Protein AF-0000000080535838 (afdb_homodimer)

pLDDT: mean 82.96, std 24.29, range [28.97, 98.94]

Secondary structure (DSSP, 8-state):
-----------------------------------S--HHHHHHHHH--SHHHHHHHHHHHHHHHHHHHHHHHHHHHHH--HHHHHHHHHHHHHHHHHHHHHHHHHHHHS-SSHHHHHHHHHHHHHHHHHHHHHHHHHHHHH-/-----------------------------------S--HHHHHHHHH--SHHHHHHHHHHHHHHHHHHHHHHHHHHHHH--HHHHHHHHHHHHHHHHHHHHHHHHHHHHS-SSHHHHHHHHHHHHHHHHHHHHHHHHHHHHH-

Sequence (286 aa):
MEQMMQHKRLSRTLATALAVAVLAIGTATAAPAATGLSPTFTTCRDKAQGAIEQAACLTSESARQDQRLNQAYRQLQAKLSGAKKTKLVNAQRAWLQSRSRDSELDTALYDDSQPGNLQGELNDVMRLSARADQLQKYLQLLDMEQMMQHKRLSRTLATALAVAVLAIGTATAAPAATGLSPTFTTCRDKAQGAIEQAACLTSESARQDQRLNQAYRQLQAKLSGAKKTKLVNAQRAWLQSRSRDSELDTALYDDSQPGNLQGELNDVMRLSARADQLQKYLQLLD

InterPro domains:
  IPR009739 Lysozyme inhibitor LprI-like, N-terminal [PF07007] (44-137)

Structure (mmCIF, N/CA/C/O backbone):
data_AF-0000000080535838-model_v1
#
loop_
_entity.id
_entity.type
_entity.pdbx_description
1 polymer 'Lysozyme inhibitor LprI-like N-terminal domain-containing protein'
#
loop_
_atom_site.group_PDB
_atom_site.id
_atom_site.type_symbol
_atom_site.label_atom_id
_atom_site.label_alt_id
_atom_site.label_comp_id
_atom_site.label_asym_id
_atom_site.label_entity_id
_atom_site.label_seq_id
_atom_site.pdbx_PDB_ins_code
_atom_site.Cartn_x
_atom_site.Cartn_y
_atom_site.Cartn_z
_atom_site.occupancy
_atom_site.B_iso_or_equiv
_atom_site.auth_seq_id
_atom_site.auth_comp_id
_atom_site.auth_asym_id
_atom_site.auth_atom_id
_atom_site.pdbx_PDB_model_num
ATOM 1 N N . MET A 1 1 ? -59.75 -2.041 -82.812 1 32.94 1 MET A N 1
ATOM 2 C CA . MET A 1 1 ? -59.875 -1.744 -81.375 1 32.94 1 MET A CA 1
ATOM 3 C C . MET A 1 1 ? -58.5 -1.703 -80.688 1 32.94 1 MET A C 1
ATOM 5 O O . MET A 1 1 ? -58.031 -2.717 -80.188 1 32.94 1 MET A O 1
ATOM 9 N N . GLU A 1 2 ? -57.438 -1.057 -81.438 1 37.91 2 GLU A N 1
ATOM 10 C CA . GLU A 1 2 ? -56 -0.779 -81.25 1 37.91 2 GLU A CA 1
ATOM 11 C C . GLU A 1 2 ? -55.781 0.075 -80 1 37.91 2 GLU A C 1
ATOM 13 O O . GLU A 1 2 ? -56.25 1.213 -79.938 1 37.91 2 GLU A O 1
ATOM 18 N N . GLN A 1 3 ? -55.875 -0.585 -78.75 1 38.53 3 GLN A N 1
ATOM 19 C CA . GLN A 1 3 ? -55.594 -0.261 -77.312 1 38.53 3 GLN A CA 1
ATOM 20 C C . GLN A 1 3 ? -54.25 0.418 -77.188 1 38.53 3 GLN A C 1
ATOM 22 O O . GLN A 1 3 ? -53.219 -0.118 -77.625 1 38.53 3 GLN A O 1
ATOM 27 N N . MET A 1 4 ? -54.156 1.799 -77.25 1 33.81 4 MET A N 1
ATOM 28 C CA . MET A 1 4 ? -53.125 2.816 -77.062 1 33.81 4 MET A CA 1
ATOM 29 C C . MET A 1 4 ? -52.438 2.631 -75.688 1 33.81 4 MET A C 1
ATOM 31 O O . MET A 1 4 ? -53.062 2.674 -74.625 1 33.81 4 MET A O 1
ATOM 35 N N . MET A 1 5 ? -51.25 2.018 -75.5 1 32.12 5 MET A N 1
ATOM 36 C CA . MET A 1 5 ? -50.25 1.608 -74.562 1 32.12 5 MET A CA 1
ATOM 37 C C . MET A 1 5 ? -49.625 2.822 -73.875 1 32.12 5 MET A C 1
ATOM 39 O O . MET A 1 5 ? -48.656 3.396 -74.375 1 32.12 5 MET A O 1
ATOM 43 N N . GLN A 1 6 ? -50.312 3.99 -73.562 1 36.03 6 GLN A N 1
ATOM 44 C CA . GLN A 1 6 ? -49.531 5.117 -73.062 1 36.03 6 GLN A CA 1
ATOM 45 C C . GLN A 1 6 ? -48.75 4.734 -71.812 1 36.03 6 GLN A C 1
ATOM 47 O O . GLN A 1 6 ? -49.312 4.102 -70.938 1 36.03 6 GLN A O 1
ATOM 52 N N . HIS A 1 7 ? -47.375 4.645 -71.875 1 38 7 HIS A N 1
ATOM 53 C CA . HIS A 1 7 ? -46.188 4.395 -71.062 1 38 7 HIS A CA 1
ATOM 54 C C . HIS A 1 7 ? -46.094 5.398 -69.938 1 38 7 HIS A C 1
ATOM 56 O O . HIS A 1 7 ? -45.875 6.59 -70.125 1 38 7 HIS A O 1
ATOM 62 N N . LYS A 1 8 ? -47.031 5.551 -68.938 1 33.19 8 LYS A N 1
ATOM 63 C CA . LYS A 1 8 ? -46.875 6.461 -67.812 1 33.19 8 LYS A CA 1
ATOM 64 C C . LYS A 1 8 ? -45.625 6.113 -67 1 33.19 8 LYS A C 1
ATOM 66 O O . LYS A 1 8 ? -45.562 5.051 -66.375 1 33.19 8 LYS A O 1
ATOM 71 N N . ARG A 1 9 ? -44.406 6.367 -67.5 1 34.94 9 ARG A N 1
ATOM 72 C CA . ARG A 1 9 ? -43.156 6.129 -66.812 1 34.94 9 ARG A CA 1
ATOM 73 C C . ARG A 1 9 ? -43.156 6.902 -65.5 1 34.94 9 ARG A C 1
ATOM 75 O O . ARG A 1 9 ? -43.281 8.125 -65.438 1 34.94 9 ARG A O 1
ATOM 82 N N . LEU A 1 10 ? -43.875 6.496 -64.375 1 36.56 10 LEU A N 1
ATOM 83 C CA . LEU A 1 10 ? -43.844 7.07 -63.031 1 36.56 10 LEU A CA 1
ATOM 84 C C . LEU A 1 10 ? -42.406 7.156 -62.531 1 36.56 10 LEU A C 1
ATOM 86 O O . LEU A 1 10 ? -41.688 6.168 -62.562 1 36.56 10 LEU A O 1
ATOM 90 N N . SER A 1 11 ? -41.656 8.352 -62.656 1 35.56 11 SER A N 1
ATOM 91 C CA . SER A 1 11 ? -40.344 8.742 -62.094 1 35.56 11 SER A CA 1
ATOM 92 C C . SER A 1 11 ? -40.281 8.453 -60.594 1 35.56 11 SER A C 1
ATOM 94 O O . SER A 1 11 ? -41.125 8.914 -59.844 1 35.56 11 SER A O 1
ATOM 96 N N . ARG A 1 12 ? -40.094 7.191 -60.125 1 40.28 12 ARG A N 1
ATOM 97 C CA . ARG A 1 12 ? -39.844 6.797 -58.75 1 40.28 12 ARG A CA 1
ATOM 98 C C . ARG A 1 12 ? -38.719 7.645 -58.156 1 40.28 12 ARG A C 1
ATOM 100 O O . ARG A 1 12 ? -37.594 7.691 -58.688 1 40.28 12 ARG A O 1
ATOM 107 N N . THR A 1 13 ? -39 8.969 -57.656 1 39.47 13 THR A N 1
ATOM 108 C CA . THR A 1 13 ? -38.062 9.773 -56.844 1 39.47 13 THR A CA 1
ATOM 109 C C . THR A 1 13 ? -37.531 8.961 -55.688 1 39.47 13 THR A C 1
ATOM 111 O O . THR A 1 13 ? -38.312 8.383 -54.906 1 39.47 13 THR A O 1
ATOM 114 N N . LEU A 1 14 ? -36.406 8.273 -55.844 1 36.22 14 LEU A N 1
ATOM 115 C CA . LEU A 1 14 ? -35.562 7.613 -54.812 1 36.22 14 LEU A CA 1
ATOM 116 C C . LEU A 1 14 ? -35.219 8.578 -53.688 1 36.22 14 LEU A C 1
ATOM 118 O O . LEU A 1 14 ? -34.594 9.625 -53.938 1 36.22 14 LEU A O 1
ATOM 122 N N . ALA A 1 15 ? -36.094 8.789 -52.656 1 40.16 15 ALA A N 1
ATOM 123 C CA . ALA A 1 15 ? -35.781 9.5 -51.438 1 40.16 15 ALA A CA 1
ATOM 124 C C . ALA A 1 15 ? -34.562 8.883 -50.719 1 40.16 15 ALA A C 1
ATOM 126 O O . ALA A 1 15 ? -34.531 7.684 -50.469 1 40.16 15 ALA A O 1
ATOM 127 N N . THR A 1 16 ? -33.344 9.289 -51.156 1 44.09 16 THR A N 1
ATOM 128 C CA . THR A 1 16 ? -32.125 8.922 -50.438 1 44.09 16 THR A CA 1
ATOM 129 C C . THR A 1 16 ? -32.219 9.344 -48.969 1 44.09 16 THR A C 1
ATOM 131 O O . THR A 1 16 ? -32.406 10.523 -48.688 1 44.09 16 THR A O 1
ATOM 134 N N . ALA A 1 17 ? -32.844 8.539 -48.125 1 40.91 17 ALA A N 1
ATOM 135 C CA . ALA A 1 17 ? -32.812 8.734 -46.656 1 40.91 17 ALA A CA 1
ATOM 136 C C . ALA A 1 17 ? -31.391 8.797 -46.156 1 40.91 17 ALA A C 1
ATOM 138 O O . ALA A 1 17 ? -30.609 7.859 -46.344 1 40.91 17 ALA A O 1
ATOM 139 N N . LEU A 1 18 ? -30.797 10.031 -46.188 1 44.5 18 LEU A N 1
ATOM 140 C CA . LEU A 1 18 ? -29.516 10.281 -45.531 1 44.5 18 LEU A CA 1
ATOM 141 C C . LEU A 1 18 ? -29.609 9.938 -44.031 1 44.5 18 LEU A C 1
ATOM 143 O O . LEU A 1 18 ? -30.344 10.578 -43.281 1 44.5 18 LEU A O 1
ATOM 147 N N . ALA A 1 19 ? -29.484 8.648 -43.688 1 46.34 19 ALA A N 1
ATOM 148 C CA . ALA A 1 19 ? -29.359 8.25 -42.281 1 46.34 19 ALA A CA 1
ATOM 149 C C . ALA A 1 19 ? -28.125 8.906 -41.656 1 46.34 19 ALA A C 1
ATOM 151 O O . ALA A 1 19 ? -27 8.727 -42.125 1 46.34 19 ALA A O 1
ATOM 152 N N . VAL A 1 20 ? -28.266 10.125 -41.031 1 48.44 20 VAL A N 1
ATOM 153 C CA . VAL A 1 20 ? -27.266 10.727 -40.188 1 48.44 20 VAL A CA 1
ATOM 154 C C . VAL A 1 20 ? -26.953 9.773 -39.031 1 48.44 20 VAL A C 1
ATOM 156 O O . VAL A 1 20 ? -27.797 9.531 -38.156 1 48.44 20 VAL A O 1
ATOM 159 N N . ALA A 1 21 ? -26.078 8.75 -39.25 1 47 21 ALA A N 1
ATOM 160 C CA . ALA A 1 21 ? -25.562 7.957 -38.156 1 47 21 ALA A CA 1
ATOM 161 C C . ALA A 1 21 ? -24.906 8.852 -37.094 1 47 21 ALA A C 1
ATOM 163 O O . ALA A 1 21 ? -23.906 9.508 -37.375 1 47 21 ALA A O 1
ATOM 164 N N . VAL A 1 22 ? -25.688 9.352 -36.094 1 48.38 22 VAL A N 1
ATOM 165 C CA . VAL A 1 22 ? -25.094 9.953 -34.938 1 48.38 22 VAL A CA 1
ATOM 166 C C . VAL A 1 22 ? -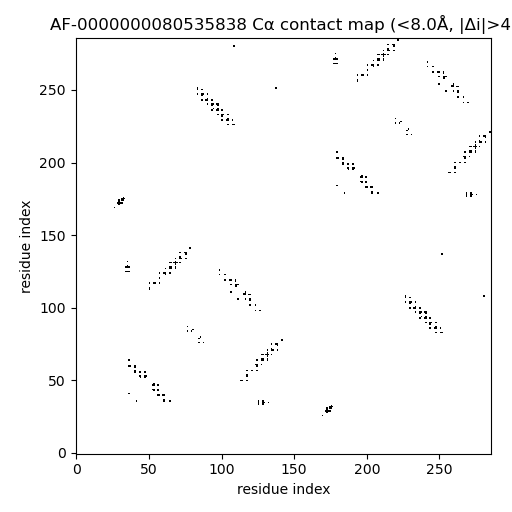24.156 8.945 -34.25 1 48.38 22 VAL A C 1
ATOM 168 O O . VAL A 1 22 ? -24.625 7.926 -33.719 1 48.38 22 VAL A O 1
ATOM 171 N N . LEU A 1 23 ? -22.875 8.844 -34.656 1 48.69 23 LEU A N 1
ATOM 172 C CA . LEU A 1 23 ? -21.844 8.125 -33.906 1 48.69 23 LEU A CA 1
ATOM 173 C C . LEU A 1 23 ? -21.828 8.57 -32.438 1 48.69 23 LEU A C 1
ATOM 175 O O . LEU A 1 23 ? -21.516 9.719 -32.156 1 48.69 23 LEU A O 1
ATOM 179 N N . ALA A 1 24 ? -22.578 7.879 -31.531 1 45.94 24 ALA A N 1
ATOM 180 C CA . ALA A 1 24 ? -22.453 8.031 -30.094 1 45.94 24 ALA A CA 1
ATOM 181 C C . ALA A 1 24 ? -21.016 7.816 -29.625 1 45.94 24 ALA A C 1
ATOM 183 O O . ALA A 1 24 ? -20.484 6.711 -29.734 1 45.94 24 ALA A O 1
ATOM 184 N N . ILE A 1 25 ? -20.188 8.852 -29.641 1 48.22 25 ILE A N 1
ATOM 185 C CA . ILE A 1 25 ? -18.938 8.828 -28.891 1 48.22 25 ILE A CA 1
ATOM 186 C C . ILE A 1 25 ? -19.234 8.508 -27.422 1 48.22 25 ILE A C 1
ATOM 188 O O . ILE A 1 25 ? -19.781 9.336 -26.703 1 48.22 25 ILE A O 1
ATOM 192 N N . GLY A 1 26 ? -19.469 7.281 -27.109 1 41.78 26 GLY A N 1
ATOM 193 C CA . GLY A 1 26 ? -19.5 6.914 -25.688 1 41.78 26 GLY A CA 1
ATOM 194 C C . GLY A 1 26 ? -18.266 7.363 -24.938 1 41.78 26 GLY A C 1
ATOM 195 O O . GLY A 1 26 ? -17.141 7.051 -25.328 1 41.78 26 GLY A O 1
ATOM 196 N N . THR A 1 27 ? -18.328 8.484 -24.234 1 42.12 27 THR A N 1
ATOM 197 C CA . THR A 1 27 ? -17.297 8.828 -23.25 1 42.12 27 THR A CA 1
ATOM 198 C C . THR A 1 27 ? -17.031 7.66 -22.312 1 42.12 27 THR A C 1
ATOM 200 O O . THR A 1 27 ? -17.953 7.176 -21.641 1 42.12 27 THR A O 1
ATOM 203 N N . ALA A 1 28 ? -16.125 6.805 -22.656 1 38.88 28 ALA A N 1
ATOM 204 C CA . ALA A 1 28 ? -15.648 5.891 -21.609 1 38.88 28 ALA A CA 1
ATOM 205 C C . ALA A 1 28 ? -15.312 6.652 -20.328 1 38.88 28 ALA A C 1
ATOM 207 O O . ALA A 1 28 ? -14.438 7.516 -20.328 1 38.88 28 ALA A O 1
ATOM 208 N N . THR A 1 29 ? -16.203 6.855 -19.375 1 37.56 29 THR A N 1
ATOM 209 C CA . THR A 1 29 ? -15.805 7.289 -18.047 1 37.56 29 THR A CA 1
ATOM 210 C C . THR A 1 29 ? -14.625 6.465 -17.531 1 37.56 29 THR A C 1
ATOM 212 O O . THR A 1 29 ? -14.664 5.23 -17.562 1 37.56 29 THR A O 1
ATOM 215 N N . ALA A 1 30 ? -13.492 6.941 -17.703 1 36.56 30 ALA A N 1
ATOM 216 C CA . ALA A 1 30 ? -12.344 6.312 -17.062 1 36.56 30 ALA A CA 1
ATOM 217 C C . ALA A 1 30 ? -12.695 5.863 -15.641 1 36.56 30 ALA A C 1
ATOM 219 O O . ALA A 1 30 ? -13.344 6.598 -14.891 1 36.56 30 ALA A O 1
ATOM 220 N N . ALA A 1 31 ? -12.883 4.582 -15.398 1 39.72 31 ALA A N 1
ATOM 221 C CA . ALA A 1 31 ? -13.109 4.098 -14.039 1 39.72 31 ALA A CA 1
ATOM 222 C C . ALA A 1 31 ? -12.188 4.789 -13.039 1 39.72 31 ALA A C 1
ATOM 224 O O . ALA A 1 31 ? -10.992 4.934 -13.297 1 39.72 31 ALA A O 1
ATOM 225 N N . PRO A 1 32 ? -12.625 5.641 -12.141 1 39.75 32 PRO A N 1
ATOM 226 C CA . PRO A 1 32 ? -11.75 6.273 -11.148 1 39.75 32 PRO A CA 1
ATOM 227 C C . PRO A 1 32 ? -10.641 5.344 -10.672 1 39.75 32 PRO A C 1
ATOM 229 O O . PRO A 1 32 ? -10.797 4.121 -10.703 1 39.75 32 PRO A O 1
ATOM 232 N N . ALA A 1 33 ? -9.453 5.723 -10.664 1 45.22 33 ALA A N 1
ATOM 233 C CA . ALA A 1 33 ? -8.312 4.996 -10.117 1 45.22 33 ALA A CA 1
ATOM 234 C C . ALA A 1 33 ? -8.734 4.125 -8.938 1 45.22 33 ALA A C 1
ATOM 236 O O . ALA A 1 33 ? -9.328 4.613 -7.973 1 45.22 33 ALA A O 1
ATOM 237 N N . ALA A 1 34 ? -9.172 2.904 -9.109 1 52.84 34 ALA A N 1
ATOM 238 C CA . ALA A 1 34 ? -9.836 2.037 -8.141 1 52.84 34 ALA A CA 1
ATOM 239 C C . ALA A 1 34 ? -9.062 1.982 -6.828 1 52.84 34 ALA A C 1
ATOM 241 O O . ALA A 1 34 ? -7.961 1.424 -6.77 1 52.84 34 ALA A O 1
ATOM 242 N N . THR A 1 35 ? -9.031 3.08 -5.957 1 66 35 THR A N 1
ATOM 243 C CA . THR A 1 35 ? -8.492 3.16 -4.605 1 66 35 THR A CA 1
ATOM 244 C C . THR A 1 35 ? -8.82 1.895 -3.816 1 66 35 THR A C 1
ATOM 246 O O . THR A 1 35 ? -8.25 1.657 -2.75 1 66 35 THR A O 1
ATOM 249 N N . GLY A 1 36 ? -9.477 1.038 -4.328 1 85.69 36 GLY A N 1
ATOM 250 C CA . GLY A 1 36 ? -9.984 -0.119 -3.605 1 85.69 36 GLY A CA 1
ATOM 251 C C . GLY A 1 36 ? -11.078 0.229 -2.609 1 85.69 36 GLY A C 1
ATOM 252 O O . GLY A 1 36 ? -11.641 -0.658 -1.969 1 85.69 36 GLY A O 1
ATOM 253 N N . LEU A 1 37 ? -11.336 1.421 -2.475 1 94.5 37 LEU A N 1
ATOM 254 C CA . LEU A 1 37 ? -12.391 1.863 -1.568 1 94.5 37 LEU A CA 1
ATOM 255 C C . LEU A 1 37 ? -13.766 1.595 -2.166 1 94.5 37 LEU A C 1
ATOM 257 O O . LEU A 1 37 ? -13.906 1.456 -3.383 1 94.5 37 LEU A O 1
ATOM 261 N N . SER A 1 38 ? -14.766 1.546 -1.26 1 96.94 38 SER A N 1
ATOM 262 C CA . SER A 1 38 ? -16.094 1.137 -1.709 1 96.94 38 SER A CA 1
ATOM 263 C C . SER A 1 38 ? -16.828 2.287 -2.395 1 96.94 38 SER A C 1
ATOM 265 O O . SER A 1 38 ? -16.625 3.451 -2.041 1 96.94 38 SER A O 1
ATOM 267 N N . PRO A 1 39 ? -17.688 1.872 -3.334 1 95.31 39 PRO A N 1
ATOM 268 C CA . PRO A 1 39 ? -18.562 2.908 -3.895 1 95.31 39 PRO A CA 1
ATOM 269 C C . PRO A 1 39 ? -19.406 3.598 -2.834 1 95.31 39 PRO A C 1
ATOM 271 O O . PRO A 1 39 ? -19.703 4.793 -2.945 1 95.31 39 PRO A O 1
ATOM 274 N N . THR A 1 40 ? -19.797 2.869 -1.842 1 96.5 40 THR A N 1
ATOM 275 C CA . THR A 1 40 ? -20.562 3.443 -0.744 1 96.5 40 THR A CA 1
ATOM 276 C C . THR A 1 40 ? -19.766 4.531 -0.034 1 96.5 40 THR A C 1
ATOM 278 O O . THR A 1 40 ? -20.312 5.574 0.331 1 96.5 40 THR A O 1
ATOM 281 N N . PHE A 1 41 ? -18.547 4.375 0.126 1 97.94 41 PHE A N 1
ATOM 282 C CA . PHE A 1 41 ? -17.688 5.391 0.739 1 97.94 41 PHE A CA 1
ATOM 283 C C . PHE A 1 41 ? -17.641 6.645 -0.126 1 97.94 41 PHE A C 1
ATOM 285 O O . PHE A 1 41 ? -17.781 7.762 0.38 1 97.94 41 PHE A O 1
ATOM 292 N N . THR A 1 42 ? -17.438 6.469 -1.389 1 95 42 THR A N 1
ATOM 293 C CA . THR A 1 42 ? -17.359 7.605 -2.301 1 95 42 THR A CA 1
ATOM 294 C C . THR A 1 42 ? -18.656 8.43 -2.242 1 95 42 THR A C 1
ATOM 296 O O . THR A 1 42 ? -18.594 9.656 -2.152 1 95 42 THR A O 1
ATOM 299 N N . THR A 1 43 ? -19.734 7.773 -2.221 1 96.44 43 THR A N 1
ATOM 300 C CA . THR A 1 43 ? -21.016 8.453 -2.139 1 96.44 43 THR A CA 1
ATOM 301 C C . THR A 1 43 ? -21.172 9.164 -0.796 1 96.44 43 THR A C 1
ATOM 303 O O . THR A 1 43 ? -21.641 10.305 -0.74 1 96.44 43 THR A O 1
ATOM 306 N N . CYS A 1 44 ? -20.812 8.469 0.207 1 98.12 44 CYS A N 1
ATOM 307 C CA . CYS A 1 44 ? -20.891 9.023 1.556 1 98.12 44 CYS A CA 1
ATOM 308 C C . CYS A 1 44 ? -20.047 10.289 1.676 1 98.12 44 CYS A C 1
ATOM 310 O O . CYS A 1 44 ? -20.516 11.305 2.186 1 98.12 44 CYS A O 1
ATOM 312 N N . ARG A 1 45 ? -18.844 10.172 1.182 1 95.81 45 ARG A N 1
ATOM 313 C CA . ARG A 1 45 ? -17.922 11.305 1.25 1 95.81 45 ARG A CA 1
ATOM 314 C C . ARG A 1 45 ? -18.453 12.484 0.446 1 95.81 45 ARG A C 1
ATOM 316 O O . ARG A 1 45 ? -18.375 13.633 0.896 1 95.81 45 ARG A O 1
ATOM 323 N N . ASP A 1 46 ? -19 12.234 -0.664 1 94.81 46 ASP A N 1
ATOM 324 C CA . ASP A 1 46 ? -19.516 13.281 -1.54 1 94.81 46 ASP A CA 1
ATOM 325 C C . ASP A 1 46 ? -20.719 13.984 -0.911 1 94.81 46 ASP A C 1
ATOM 327 O O . ASP A 1 46 ? -20.922 15.18 -1.131 1 94.81 46 ASP A O 1
ATOM 331 N N . LYS A 1 47 ? -21.438 13.32 -0.123 1 97.12 47 LYS A N 1
ATOM 332 C CA . LYS A 1 47 ? -22.641 13.859 0.479 1 97.12 47 LYS A CA 1
ATOM 333 C C . LYS A 1 47 ? -22.344 14.5 1.832 1 97.12 47 LYS A C 1
ATOM 335 O O . LYS A 1 47 ? -23.188 15.234 2.373 1 97.12 47 LYS A O 1
ATOM 340 N N . ALA A 1 48 ? -21.172 14.188 2.381 1 97.19 48 ALA A N 1
ATOM 341 C CA . ALA A 1 48 ? -20.844 14.656 3.723 1 97.19 48 ALA A CA 1
ATOM 342 C C . ALA A 1 48 ? -20.734 16.172 3.758 1 97.19 48 ALA A C 1
ATOM 344 O O . ALA A 1 48 ? -20.078 16.781 2.908 1 97.19 48 ALA A O 1
ATOM 345 N N . GLN A 1 49 ? -21.453 16.844 4.742 1 92.38 49 GLN A N 1
ATOM 346 C CA . GLN A 1 49 ? -21.469 18.297 4.883 1 92.38 49 GLN A CA 1
ATOM 347 C C . GLN A 1 49 ? -20.609 18.75 6.059 1 92.38 49 GLN A C 1
ATOM 349 O O . GLN A 1 49 ? -20.75 19.875 6.555 1 92.38 49 GLN A O 1
ATOM 354 N N . GLY A 1 50 ? -19.562 18.219 6.336 1 94.06 50 GLY A N 1
ATOM 355 C CA . GLY A 1 50 ? -18.688 18.656 7.422 1 94.06 50 GLY A CA 1
ATOM 356 C C . GLY A 1 50 ? -17.828 17.531 7.965 1 94.06 50 GLY A C 1
ATOM 357 O O . GLY A 1 50 ? -17.906 16.391 7.508 1 94.06 50 GLY A O 1
ATOM 358 N N . ALA A 1 51 ? -17.078 17.953 9.031 1 94.62 51 ALA A N 1
ATOM 359 C CA . ALA A 1 51 ? -16.031 17.078 9.562 1 94.62 51 ALA A CA 1
ATOM 360 C C . ALA A 1 51 ? -16.656 15.859 10.258 1 94.62 51 ALA A C 1
ATOM 362 O O . ALA A 1 51 ? -16.125 14.75 10.156 1 94.62 51 ALA A O 1
ATOM 363 N N . ILE A 1 52 ? -17.719 16.109 10.922 1 95.69 52 ILE A N 1
ATOM 364 C CA . ILE A 1 52 ? -18.344 15.031 11.672 1 95.69 52 ILE A CA 1
ATOM 365 C C . ILE A 1 52 ? -18.875 13.969 10.711 1 95.69 52 ILE A C 1
ATOM 367 O O . ILE A 1 52 ? -18.641 12.773 10.906 1 95.69 52 ILE A O 1
ATOM 371 N N . GLU A 1 53 ? -19.531 14.344 9.633 1 97.44 53 GLU A N 1
ATOM 372 C CA . GLU A 1 53 ? -20.047 13.406 8.641 1 97.44 53 GLU A CA 1
ATOM 373 C C . GLU A 1 53 ? -18.922 12.719 7.883 1 97.44 53 GLU A C 1
ATOM 375 O O . GLU A 1 53 ? -19.016 11.531 7.566 1 97.44 53 GLU A O 1
ATOM 380 N N . GLN A 1 54 ? -17.953 13.461 7.605 1 97.62 54 GLN A N 1
ATOM 381 C CA . GLN A 1 54 ? -16.781 12.867 6.953 1 97.62 54 GLN A CA 1
ATOM 382 C C . GLN A 1 54 ? -16.156 11.789 7.828 1 97.62 54 GLN A C 1
ATOM 384 O O . GLN A 1 54 ? -15.789 10.719 7.336 1 97.62 54 GLN A O 1
ATOM 389 N N . ALA A 1 55 ? -16.047 12.047 9.125 1 97.25 55 ALA A N 1
ATOM 390 C CA . ALA A 1 55 ? -15.492 11.078 10.062 1 97.25 55 ALA A CA 1
ATOM 391 C C . ALA A 1 55 ? -16.344 9.805 10.109 1 97.25 55 ALA A C 1
ATOM 393 O O . ALA A 1 55 ? -15.805 8.695 10.188 1 97.25 55 ALA A O 1
ATOM 394 N N . ALA A 1 56 ? -17.609 10 10.047 1 97.88 56 ALA A N 1
ATOM 395 C CA . ALA A 1 56 ? -18.5 8.852 10.07 1 97.88 56 ALA A CA 1
ATOM 396 C C . ALA A 1 56 ? -18.312 7.988 8.82 1 97.88 56 ALA A C 1
ATOM 398 O O . ALA A 1 56 ? -18.359 6.758 8.898 1 97.88 56 ALA A O 1
ATOM 399 N N . CYS A 1 57 ? -18.156 8.648 7.668 1 98.69 57 CYS A N 1
ATOM 400 C CA . CYS A 1 57 ? -17.891 7.922 6.434 1 98.69 57 CYS A CA 1
ATOM 401 C C . CYS A 1 57 ? -16.609 7.105 6.547 1 98.69 57 CYS A C 1
ATOM 403 O O . CYS A 1 57 ? -16.562 5.941 6.145 1 98.69 57 CYS A O 1
ATOM 405 N N . LEU A 1 58 ? -15.641 7.691 7.133 1 98.38 58 LEU A N 1
ATOM 406 C CA . LEU A 1 58 ? -14.352 7.02 7.285 1 98.38 58 LEU A CA 1
ATOM 407 C C . LEU A 1 58 ? -14.469 5.84 8.242 1 98.38 58 LEU A C 1
ATOM 409 O O . LEU A 1 58 ? -13.898 4.773 7.992 1 98.38 58 LEU A O 1
ATOM 413 N N . THR A 1 59 ? -15.164 6.055 9.344 1 98.25 59 THR A N 1
ATOM 414 C CA . THR A 1 59 ? -15.352 4.992 10.328 1 98.25 59 THR A CA 1
ATOM 415 C C . THR A 1 59 ? -16.047 3.787 9.703 1 98.25 59 THR A C 1
ATOM 417 O O . THR A 1 59 ? -15.602 2.648 9.891 1 98.25 59 THR A O 1
ATOM 420 N N . SER A 1 60 ? -17.016 4.016 8.953 1 98.5 60 SER A N 1
ATOM 421 C CA . SER A 1 60 ? -17.75 2.936 8.289 1 98.5 60 SER A CA 1
ATOM 422 C C . SER A 1 60 ? -16.859 2.221 7.27 1 98.5 60 SER A C 1
ATOM 424 O O . SER A 1 60 ? -16.891 0.992 7.176 1 98.5 60 SER A O 1
ATOM 426 N N . GLU A 1 61 ? -16.172 2.99 6.527 1 98.56 61 GLU A N 1
ATOM 427 C CA . GLU A 1 61 ? -15.305 2.387 5.523 1 98.56 61 GLU A CA 1
ATOM 428 C C . GLU A 1 61 ? -14.18 1.59 6.18 1 98.56 61 GLU A C 1
ATOM 430 O O . GLU A 1 61 ? -13.789 0.531 5.684 1 98.56 61 GLU A O 1
ATOM 435 N N . SER A 1 62 ? -13.633 2.096 7.273 1 98.69 62 SER A N 1
ATOM 436 C CA . SER A 1 62 ? -12.617 1.359 8.016 1 98.69 62 SER A CA 1
ATOM 437 C C . SER A 1 62 ? -13.117 -0.018 8.43 1 98.69 62 SER A C 1
ATOM 439 O O . SER A 1 62 ? -12.422 -1.02 8.25 1 98.69 62 SER A O 1
ATOM 441 N N . ALA A 1 63 ? -14.297 -0.041 8.945 1 98.75 63 ALA A N 1
ATOM 442 C CA . ALA A 1 63 ? -14.891 -1.307 9.359 1 98.75 63 ALA A CA 1
ATOM 443 C C . ALA A 1 63 ? -15.078 -2.244 8.172 1 98.75 63 ALA A C 1
ATOM 445 O O . ALA A 1 63 ? -14.812 -3.445 8.273 1 98.75 63 ALA A O 1
ATOM 446 N N . ARG A 1 64 ? -15.492 -1.738 7.082 1 98.56 64 ARG A N 1
ATOM 447 C CA . ARG A 1 64 ? -15.703 -2.529 5.875 1 98.56 64 ARG A CA 1
ATOM 448 C C . ARG A 1 64 ? -14.391 -3.133 5.379 1 98.56 64 ARG A C 1
ATOM 450 O O . ARG A 1 64 ? -14.32 -4.328 5.082 1 98.56 64 ARG A O 1
ATOM 457 N N . GLN A 1 65 ? -13.422 -2.324 5.301 1 98.69 65 GLN A N 1
ATOM 458 C CA . GLN A 1 65 ? -12.133 -2.787 4.789 1 98.69 65 GLN A CA 1
ATOM 459 C C . GLN A 1 65 ? -11.477 -3.77 5.758 1 98.69 65 GLN A C 1
ATOM 461 O O . GLN A 1 65 ? -10.812 -4.715 5.332 1 98.69 65 GLN A O 1
ATOM 466 N N . ASP A 1 66 ? -11.648 -3.521 7.031 1 98.81 66 ASP A N 1
ATOM 467 C CA . ASP A 1 66 ? -11.141 -4.457 8.031 1 98.81 66 ASP A CA 1
ATOM 468 C C . ASP A 1 66 ? -11.805 -5.828 7.883 1 98.81 66 ASP A C 1
ATOM 470 O O . ASP A 1 66 ? -11.133 -6.859 7.973 1 98.81 66 ASP A O 1
ATOM 474 N N . GLN A 1 67 ? -13.055 -5.828 7.684 1 98.75 67 GLN A N 1
ATOM 475 C CA . GLN A 1 67 ? -13.766 -7.078 7.449 1 98.75 67 GLN A CA 1
ATOM 476 C C . GLN A 1 67 ? -13.266 -7.773 6.188 1 98.75 67 GLN A C 1
ATOM 478 O O . GLN A 1 67 ? -13.039 -8.984 6.188 1 98.75 67 GLN A O 1
ATOM 483 N N . ARG A 1 68 ? -13.141 -7.027 5.102 1 98.62 68 ARG A N 1
ATOM 484 C CA . ARG A 1 68 ? -12.609 -7.547 3.844 1 98.62 68 ARG A CA 1
ATOM 485 C C . ARG A 1 68 ? -11.242 -8.18 4.047 1 98.62 68 ARG A C 1
ATOM 487 O O . ARG A 1 68 ? -10.984 -9.281 3.562 1 98.62 68 ARG A O 1
ATOM 494 N N . LEU A 1 69 ? -10.414 -7.504 4.785 1 98.88 69 LEU A N 1
ATOM 495 C CA . LEU A 1 69 ? -9.062 -7.977 5.07 1 98.88 69 LEU A CA 1
ATOM 496 C C . LEU A 1 69 ? -9.094 -9.273 5.867 1 98.88 69 LEU A C 1
ATOM 498 O O . LEU A 1 69 ? -8.43 -10.25 5.508 1 98.88 69 LEU A O 1
ATOM 502 N N . ASN A 1 70 ? -9.844 -9.281 6.879 1 98.81 70 ASN A N 1
ATOM 503 C CA . ASN A 1 70 ? -9.898 -10.438 7.762 1 98.81 70 ASN A CA 1
ATOM 504 C C . ASN A 1 70 ? -10.484 -11.656 7.055 1 98.81 70 ASN A C 1
ATOM 506 O O . ASN A 1 70 ? -10.039 -12.781 7.273 1 98.81 70 ASN A O 1
ATOM 510 N N . GLN A 1 71 ? -11.484 -11.469 6.242 1 98.81 71 GLN A N 1
ATOM 511 C CA . GLN A 1 71 ? -12.055 -12.57 5.473 1 98.81 71 GLN A CA 1
ATOM 512 C C . GLN A 1 71 ? -11.031 -13.164 4.52 1 98.81 71 GLN A C 1
ATOM 514 O O . GLN A 1 71 ? -10.883 -14.391 4.441 1 98.81 71 GLN A O 1
ATOM 519 N N . ALA A 1 72 ? -10.375 -12.312 3.771 1 98.81 72 ALA A N 1
ATOM 520 C CA . ALA A 1 72 ? -9.344 -12.781 2.848 1 98.81 72 ALA A CA 1
ATOM 521 C C . ALA A 1 72 ? -8.25 -13.539 3.588 1 98.81 72 ALA A C 1
ATOM 523 O O . ALA A 1 72 ? -7.789 -14.594 3.127 1 98.81 72 ALA A O 1
ATOM 524 N N . TYR A 1 73 ? -7.832 -13.023 4.73 1 98.94 73 TYR A N 1
ATOM 525 C CA . TYR A 1 73 ? -6.777 -13.648 5.52 1 98.94 73 TYR A CA 1
ATOM 526 C C . TYR A 1 73 ? -7.199 -15.039 5.984 1 98.94 73 TYR A C 1
ATOM 528 O O . TYR A 1 73 ? -6.43 -16 5.871 1 98.94 73 TYR A O 1
ATOM 536 N N . ARG A 1 74 ? -8.359 -15.125 6.5 1 98.81 74 ARG A N 1
ATOM 537 C CA . ARG A 1 74 ? -8.867 -16.406 6.973 1 98.81 74 ARG A CA 1
ATOM 538 C C . ARG A 1 74 ? -8.945 -17.422 5.832 1 98.81 74 ARG A C 1
ATOM 540 O O . ARG A 1 74 ? -8.602 -18.594 6.008 1 98.81 74 ARG A O 1
ATOM 547 N N . GLN A 1 75 ? -9.445 -17.031 4.703 1 98.81 75 GLN A N 1
ATOM 548 C CA . GLN A 1 75 ? -9.539 -17.922 3.555 1 98.81 75 GLN A CA 1
ATOM 549 C C . GLN A 1 75 ? -8.156 -18.406 3.119 1 98.81 75 GLN A C 1
ATOM 551 O O . GLN A 1 75 ? -7.98 -19.578 2.777 1 98.81 75 GLN A O 1
ATOM 556 N N . LEU A 1 76 ? -7.211 -17.5 3.146 1 98.81 76 LEU A N 1
ATOM 557 C CA . LEU A 1 76 ? -5.848 -17.875 2.799 1 98.81 76 LEU A CA 1
ATOM 558 C C . LEU A 1 76 ? -5.297 -18.891 3.801 1 98.81 76 LEU A C 1
ATOM 560 O O . LEU A 1 76 ? -4.648 -19.859 3.414 1 98.81 76 LEU A O 1
ATOM 564 N N . GLN A 1 77 ? -5.551 -18.625 5.086 1 98.56 77 GLN A N 1
ATOM 565 C CA . GLN A 1 77 ? -5.105 -19.562 6.117 1 98.56 77 GLN A CA 1
ATOM 566 C C . GLN A 1 77 ? -5.676 -20.953 5.883 1 98.56 77 GLN A C 1
ATOM 568 O O . GLN A 1 77 ? -5 -21.953 6.129 1 98.56 77 GLN A O 1
ATOM 573 N N . ALA A 1 78 ? -6.852 -20.984 5.445 1 98.44 78 ALA A N 1
ATOM 574 C CA . ALA A 1 78 ? -7.523 -22.266 5.215 1 98.44 78 ALA A CA 1
ATOM 575 C C . ALA A 1 78 ? -6.941 -22.984 3.998 1 98.44 78 ALA A C 1
ATOM 577 O O . ALA A 1 78 ? -6.902 -24.203 3.951 1 98.44 78 ALA A O 1
ATOM 578 N N . LYS A 1 79 ? -6.5 -22.266 3.02 1 98.31 79 LYS A N 1
ATOM 579 C CA . LYS A 1 79 ? -6.055 -22.828 1.75 1 98.31 79 LYS A CA 1
ATOM 580 C C . LYS A 1 79 ? -4.582 -23.234 1.813 1 98.31 79 LYS A C 1
ATOM 582 O O . LYS A 1 79 ? -4.141 -24.094 1.055 1 98.31 79 LYS A O 1
ATOM 587 N N . LEU A 1 80 ? -3.871 -22.562 2.605 1 98.19 80 LEU A N 1
ATOM 588 C CA . LEU A 1 80 ? -2.432 -22.797 2.664 1 98.19 80 LEU A CA 1
ATOM 589 C C . LEU A 1 80 ? -2.082 -23.766 3.785 1 98.19 80 LEU A C 1
ATOM 591 O O . LEU A 1 80 ? -2.83 -23.891 4.758 1 98.19 80 LEU A O 1
ATOM 595 N N . SER A 1 81 ? -0.943 -24.453 3.633 1 97.75 81 SER A N 1
ATOM 596 C CA . SER A 1 81 ? -0.419 -25.375 4.641 1 97.75 81 SER A CA 1
ATOM 597 C C . SER A 1 81 ? 1.104 -25.328 4.691 1 97.75 81 SER A C 1
ATOM 599 O O . SER A 1 81 ? 1.742 -24.719 3.824 1 97.75 81 SER A O 1
ATOM 601 N N . GLY A 1 82 ? 1.693 -25.766 5.785 1 97.75 82 GLY A N 1
ATOM 602 C CA . GLY A 1 82 ? 3.137 -25.891 5.895 1 97.75 82 GLY A CA 1
ATOM 603 C C . GLY A 1 82 ? 3.867 -24.562 5.824 1 97.75 82 GLY A C 1
ATOM 604 O O . GLY A 1 82 ? 3.51 -23.609 6.52 1 97.75 82 GLY A O 1
ATOM 605 N N . ALA A 1 83 ? 4.906 -24.562 5.023 1 97.62 83 ALA A N 1
ATOM 606 C CA . ALA A 1 83 ? 5.789 -23.406 4.934 1 97.62 83 ALA A CA 1
ATOM 607 C C . ALA A 1 83 ? 5.055 -22.188 4.367 1 97.62 83 ALA A C 1
ATOM 609 O O . ALA A 1 83 ? 5.301 -21.047 4.781 1 97.62 83 ALA A O 1
ATOM 610 N N . LYS A 1 84 ? 4.148 -22.469 3.475 1 98.12 84 LYS A N 1
ATOM 611 C CA . LYS A 1 84 ? 3.41 -21.375 2.867 1 98.12 84 LYS A CA 1
ATOM 612 C C . LYS A 1 84 ? 2.508 -20.688 3.889 1 98.12 84 LYS A C 1
ATOM 614 O O . LYS A 1 84 ? 2.414 -19.453 3.914 1 98.12 84 LYS A O 1
ATOM 619 N N . LYS A 1 85 ? 1.835 -21.469 4.738 1 98.62 85 LYS A N 1
ATOM 620 C CA . LYS A 1 85 ? 0.998 -20.891 5.785 1 98.62 85 LYS A CA 1
ATOM 621 C C . LYS A 1 85 ? 1.835 -20.094 6.781 1 98.62 85 LYS A C 1
ATOM 623 O O . LYS A 1 85 ? 1.446 -19 7.191 1 98.62 85 LYS A O 1
ATOM 628 N N . THR A 1 86 ? 2.969 -20.609 7.129 1 98.75 86 THR A N 1
ATOM 629 C CA . THR A 1 86 ? 3.869 -19.906 8.047 1 98.75 86 THR A CA 1
ATOM 630 C C . THR A 1 86 ? 4.32 -18.578 7.461 1 98.75 86 THR A C 1
ATOM 632 O O . THR A 1 86 ? 4.367 -17.562 8.172 1 98.75 86 THR A O 1
ATO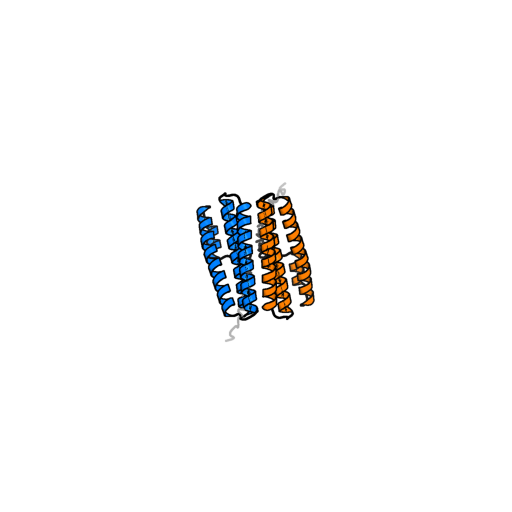M 635 N N . LYS A 1 87 ? 4.613 -18.562 6.203 1 98.69 87 LYS A N 1
ATOM 636 C CA . LYS A 1 87 ? 5.043 -17.328 5.547 1 98.69 87 LYS A CA 1
ATOM 637 C C . LYS A 1 87 ? 3.912 -16.297 5.5 1 98.69 87 LYS A C 1
ATOM 639 O O . LYS A 1 87 ? 4.148 -15.102 5.637 1 98.69 87 LYS A O 1
ATOM 644 N N . LEU A 1 88 ? 2.656 -16.766 5.312 1 98.88 88 LEU A N 1
ATOM 645 C CA . LEU A 1 88 ? 1.506 -15.875 5.371 1 98.88 88 LEU A CA 1
ATOM 646 C C . LEU A 1 88 ? 1.387 -15.234 6.746 1 98.88 88 LEU A C 1
ATOM 648 O O . LEU A 1 88 ? 1.207 -14.016 6.855 1 98.88 88 LEU A O 1
ATOM 652 N N . VAL A 1 89 ? 1.508 -16.047 7.773 1 98.94 89 VAL A N 1
ATOM 653 C CA . VAL A 1 89 ? 1.354 -15.547 9.141 1 98.94 89 VAL A CA 1
ATOM 654 C C . VAL A 1 89 ? 2.451 -14.531 9.445 1 98.94 89 VAL A C 1
ATOM 656 O O . VAL A 1 89 ? 2.178 -13.469 10.008 1 98.94 89 VAL A O 1
ATOM 659 N N . ASN A 1 90 ? 3.678 -14.82 9.047 1 98.94 90 ASN A N 1
ATOM 660 C CA . ASN A 1 90 ? 4.797 -13.914 9.281 1 98.94 90 ASN A CA 1
ATOM 661 C C . ASN A 1 90 ? 4.609 -12.594 8.539 1 98.94 90 ASN A C 1
ATOM 663 O O . ASN A 1 90 ? 4.867 -11.523 9.094 1 98.94 90 ASN A O 1
ATOM 667 N N . ALA A 1 91 ? 4.141 -12.703 7.324 1 98.94 91 ALA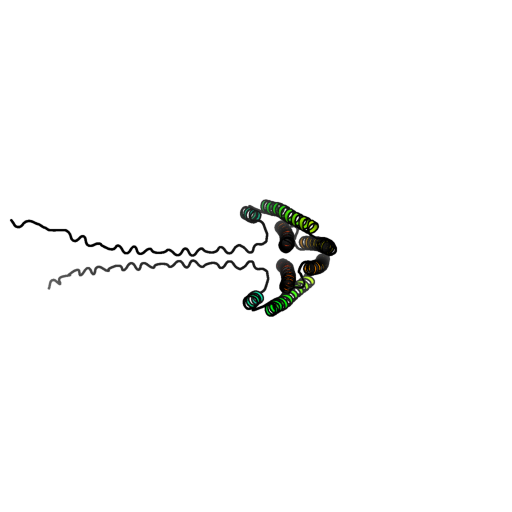 A N 1
ATOM 668 C CA . ALA A 1 91 ? 3.918 -11.5 6.531 1 98.94 91 ALA A CA 1
ATOM 669 C C . ALA A 1 91 ? 2.816 -10.641 7.141 1 98.94 91 ALA A C 1
ATOM 671 O O . ALA A 1 91 ? 2.941 -9.414 7.199 1 98.94 91 ALA A O 1
ATOM 672 N N . GLN A 1 92 ? 1.786 -11.273 7.59 1 98.94 92 GLN A N 1
ATOM 673 C CA . GLN A 1 92 ? 0.668 -10.523 8.156 1 98.94 92 GLN A CA 1
ATOM 674 C C . GLN A 1 92 ? 1.066 -9.844 9.461 1 98.94 92 GLN A C 1
ATOM 676 O O . GLN A 1 92 ? 0.706 -8.695 9.703 1 98.94 92 GLN A O 1
ATOM 681 N N . ARG A 1 93 ? 1.812 -10.516 10.25 1 98.94 93 ARG A N 1
ATOM 682 C CA . ARG A 1 93 ? 2.271 -9.953 11.516 1 98.94 93 ARG A CA 1
ATOM 683 C C . ARG A 1 93 ? 3.188 -8.758 11.289 1 98.94 93 ARG A C 1
ATOM 685 O O . ARG A 1 93 ? 3.07 -7.738 11.969 1 98.94 93 ARG A O 1
ATOM 692 N N . ALA A 1 94 ? 4.102 -8.906 10.375 1 98.94 94 ALA A N 1
ATOM 693 C CA . ALA A 1 94 ? 5 -7.797 10.055 1 98.94 94 ALA A CA 1
ATOM 694 C C . ALA A 1 94 ? 4.223 -6.602 9.508 1 98.94 94 ALA A C 1
ATOM 696 O O . ALA A 1 94 ? 4.555 -5.449 9.805 1 98.94 94 ALA A O 1
ATOM 697 N N . TRP A 1 95 ? 3.184 -6.902 8.719 1 98.94 95 TRP A N 1
ATOM 698 C CA . TRP A 1 95 ? 2.359 -5.824 8.18 1 98.94 95 TRP A CA 1
ATOM 699 C C . TRP A 1 95 ? 1.624 -5.09 9.297 1 98.94 95 TRP A C 1
ATOM 701 O O . TRP A 1 95 ? 1.547 -3.861 9.289 1 98.94 95 TRP A O 1
ATOM 711 N N . LEU A 1 96 ? 1.113 -5.832 10.234 1 98.94 96 LEU A N 1
ATOM 712 C CA . LEU A 1 96 ? 0.404 -5.223 11.352 1 98.94 96 LEU A CA 1
ATOM 713 C C . LEU A 1 96 ? 1.325 -4.301 12.141 1 98.94 96 LEU A C 1
ATOM 715 O O . LEU A 1 96 ? 0.91 -3.225 12.578 1 98.94 96 LEU A O 1
ATOM 719 N N . GLN A 1 97 ? 2.514 -4.73 12.32 1 98.88 97 GLN A N 1
ATOM 720 C CA . GLN A 1 97 ? 3.488 -3.891 13.016 1 98.88 97 GLN A CA 1
ATOM 721 C C . GLN A 1 97 ? 3.787 -2.625 12.219 1 98.88 97 GLN A C 1
ATOM 723 O O . GLN A 1 97 ? 3.867 -1.532 12.789 1 98.88 97 GLN A O 1
ATOM 728 N N . SER A 1 98 ? 3.979 -2.799 10.961 1 98.88 98 SER A N 1
ATOM 729 C CA . SER A 1 98 ? 4.223 -1.649 10.094 1 98.88 98 SER A CA 1
ATOM 730 C C . SER A 1 98 ? 3.057 -0.667 10.141 1 98.88 98 SER A C 1
ATOM 732 O O . SER A 1 98 ? 3.264 0.544 10.25 1 98.88 98 SER A O 1
ATOM 734 N N . ARG A 1 99 ? 1.848 -1.143 10.086 1 98.88 99 ARG A N 1
ATOM 735 C CA . ARG A 1 99 ? 0.656 -0.304 10.164 1 98.88 99 ARG A CA 1
ATOM 736 C C . ARG A 1 99 ? 0.631 0.485 11.469 1 98.88 99 ARG A C 1
ATOM 738 O O . ARG A 1 99 ? 0.337 1.682 11.477 1 98.88 99 ARG A O 1
ATOM 745 N N . SER A 1 100 ? 0.945 -0.197 12.516 1 98.69 100 SER A N 1
ATOM 746 C CA . SER A 1 100 ? 0.933 0.45 13.828 1 98.69 100 SER A CA 1
ATOM 747 C C . SER A 1 100 ? 1.953 1.582 13.891 1 98.69 100 SER A C 1
ATOM 749 O O . SER A 1 100 ? 1.648 2.672 14.383 1 98.69 100 SER A O 1
ATOM 751 N N . ARG A 1 101 ? 3.131 1.355 13.375 1 98.81 101 ARG A N 1
ATOM 752 C CA . ARG A 1 101 ? 4.172 2.379 13.414 1 98.81 101 ARG A CA 1
ATOM 753 C C . ARG A 1 101 ? 3.832 3.541 12.484 1 98.81 101 ARG A C 1
ATOM 755 O O . ARG A 1 101 ? 4.117 4.699 12.805 1 98.81 101 ARG A O 1
ATOM 762 N N . ASP A 1 102 ? 3.232 3.252 11.398 1 98.62 102 ASP A N 1
ATOM 763 C CA . ASP A 1 102 ? 2.789 4.309 10.492 1 98.62 102 ASP A CA 1
ATOM 764 C C . ASP A 1 102 ? 1.677 5.141 11.133 1 98.62 102 ASP A C 1
ATOM 766 O O . ASP A 1 102 ? 1.602 6.352 10.914 1 98.62 102 ASP A O 1
ATOM 770 N N . SER A 1 103 ? 0.783 4.426 11.859 1 97.69 103 SER A N 1
ATOM 771 C CA . SER A 1 103 ? -0.266 5.145 12.578 1 97.69 103 SER A CA 1
ATOM 772 C C . SER A 1 103 ? 0.324 6.102 13.609 1 97.69 103 SER A C 1
ATOM 774 O O . SER A 1 103 ? -0.153 7.227 13.766 1 97.69 103 SER A O 1
ATOM 776 N N . GLU A 1 104 ? 1.338 5.703 14.328 1 97.44 104 GLU A N 1
ATOM 777 C CA . GLU A 1 104 ? 2.025 6.566 15.289 1 97.44 104 GLU A CA 1
ATOM 778 C C . GLU A 1 104 ? 2.66 7.766 14.594 1 97.44 104 GLU A C 1
ATOM 780 O O . GLU A 1 104 ? 2.613 8.883 15.109 1 97.44 104 GLU A O 1
ATOM 785 N N . LEU A 1 105 ? 3.229 7.555 13.461 1 98.19 105 LEU A N 1
ATOM 786 C CA . LEU A 1 105 ? 3.84 8.633 12.688 1 98.19 105 LEU A CA 1
ATOM 787 C C . LEU A 1 105 ? 2.785 9.625 12.211 1 98.19 105 LEU A C 1
ATOM 789 O O . LEU A 1 105 ? 2.975 10.836 12.32 1 98.19 105 LEU A O 1
ATOM 793 N N . ASP A 1 106 ? 1.679 9.102 11.719 1 97.19 106 ASP A N 1
ATOM 794 C CA . ASP A 1 106 ? 0.567 9.961 11.328 1 97.19 106 ASP A CA 1
ATOM 795 C C . ASP A 1 106 ? 0.15 10.875 12.477 1 97.19 106 ASP A C 1
ATOM 797 O O . ASP A 1 106 ? 0.013 12.086 12.297 1 97.19 106 ASP A O 1
ATOM 801 N N . THR A 1 107 ? -0.008 10.266 13.617 1 95.44 107 THR A N 1
ATOM 802 C CA . THR A 1 107 ? -0.452 11.016 14.789 1 95.44 107 THR A CA 1
ATOM 803 C C . THR A 1 107 ? 0.544 12.117 15.141 1 95.44 107 THR A C 1
ATOM 805 O O . THR A 1 107 ? 0.15 13.211 15.547 1 95.44 107 THR A O 1
ATOM 808 N N . ALA A 1 108 ? 1.762 11.852 14.969 1 95.69 108 ALA A N 1
ATOM 809 C CA . ALA A 1 108 ? 2.807 12.82 15.297 1 95.69 108 ALA A CA 1
ATOM 810 C C . ALA A 1 108 ? 2.857 13.938 14.266 1 95.69 108 ALA A C 1
ATOM 812 O O . ALA A 1 108 ? 3.162 15.086 14.602 1 95.69 108 ALA A O 1
ATOM 813 N N . LEU A 1 109 ? 2.588 13.641 13.023 1 96.19 109 LEU A N 1
ATOM 814 C CA . LEU A 1 109 ? 2.789 14.609 11.953 1 96.19 109 LEU A CA 1
ATOM 815 C C . LEU A 1 109 ? 1.53 15.445 11.727 1 96.19 109 LEU A C 1
ATOM 817 O O . LEU A 1 109 ? 1.616 16.625 11.406 1 96.19 109 LEU A O 1
ATOM 821 N N . TYR A 1 110 ? 0.443 14.742 11.844 1 92.19 110 TYR A N 1
ATOM 822 C CA . TYR A 1 110 ? -0.803 15.477 11.641 1 92.19 110 TYR A CA 1
ATOM 823 C C . TYR A 1 110 ? -1.268 16.125 12.938 1 92.19 110 TYR A C 1
ATOM 825 O O . TYR A 1 110 ? -1.097 15.57 14.023 1 92.19 110 TYR A O 1
ATOM 833 N N . ASP A 1 111 ? -1.436 17.359 13.008 1 79.69 111 ASP A N 1
ATOM 834 C CA . ASP A 1 111 ? -1.865 18.062 14.211 1 79.69 111 ASP A CA 1
ATOM 835 C C . ASP A 1 111 ? -3.195 17.516 14.727 1 79.69 111 ASP A C 1
ATOM 837 O O . ASP A 1 111 ? -3.793 16.641 14.102 1 79.69 111 ASP A O 1
ATOM 841 N N . ASP A 1 112 ? -3.486 17.859 15.977 1 85.81 112 ASP A N 1
ATOM 842 C CA . ASP A 1 112 ? -4.707 17.391 16.625 1 85.81 112 ASP A CA 1
ATOM 843 C C . ASP A 1 112 ? -5.93 18.156 16.109 1 85.81 112 ASP A C 1
ATOM 845 O O . ASP A 1 112 ? -6.988 18.125 16.75 1 85.81 112 ASP A O 1
ATOM 849 N N . SER A 1 113 ? -5.742 18.719 14.93 1 87.25 113 SER A N 1
ATOM 850 C CA . SER A 1 113 ? -6.875 19.406 14.328 1 87.25 113 SER A CA 1
ATOM 851 C C . SER A 1 113 ? -7.844 18.422 13.68 1 87.25 113 SER A C 1
ATOM 853 O O . SER A 1 113 ? -7.508 17.25 13.492 1 87.25 113 SER A O 1
ATOM 855 N N . GLN A 1 114 ? -8.93 18.922 13.391 1 86.75 114 GLN A N 1
ATOM 856 C CA . GLN A 1 114 ? -9.945 18.094 12.742 1 86.75 114 GLN A CA 1
ATOM 857 C C . GLN A 1 114 ? -9.492 17.656 11.359 1 86.75 114 GLN A C 1
ATOM 859 O O . GLN A 1 114 ? -9.555 16.469 11.031 1 86.75 114 GLN A O 1
ATOM 864 N N . PRO A 1 115 ? -8.945 18.469 10.531 1 85.81 115 PRO A N 1
ATOM 865 C CA . PRO A 1 115 ? -8.461 18.016 9.227 1 85.81 115 PRO A CA 1
ATOM 866 C C . PRO A 1 115 ? -7.328 16.984 9.344 1 85.81 115 PRO A C 1
ATOM 868 O O . PRO A 1 115 ? -7.254 16.047 8.555 1 85.81 115 PRO A O 1
ATOM 871 N N . GLY A 1 116 ? -6.523 17.203 10.352 1 89 116 GLY A N 1
ATOM 872 C CA . GLY A 1 116 ? -5.434 16.266 10.562 1 89 116 GLY A CA 1
ATOM 873 C C . GLY A 1 116 ? -5.91 14.883 10.977 1 89 116 GLY A C 1
ATOM 874 O O . GLY A 1 116 ? -5.41 13.875 10.469 1 89 116 GLY A O 1
ATOM 875 N N . ASN A 1 117 ? -6.863 14.891 11.828 1 91.94 117 ASN A N 1
ATOM 876 C CA . ASN A 1 117 ? -7.434 13.617 12.273 1 91.94 117 ASN A CA 1
ATOM 877 C C . ASN A 1 117 ? -8.117 12.883 11.133 1 91.94 117 ASN A C 1
ATOM 879 O O . ASN A 1 117 ? -7.969 11.664 10.992 1 91.94 117 ASN A O 1
ATOM 883 N N . LEU A 1 118 ? -8.789 13.617 10.32 1 95.06 118 LEU A N 1
ATOM 884 C CA . LEU A 1 118 ? -9.477 13.023 9.18 1 95.06 118 LEU A CA 1
ATOM 885 C C . LEU A 1 118 ? -8.477 12.445 8.18 1 95.06 118 LEU A C 1
ATOM 887 O O . LEU A 1 118 ? -8.695 11.367 7.637 1 95.06 118 LEU A O 1
ATOM 891 N N . GLN A 1 119 ? -7.41 13.133 8 1 95.19 119 GLN A N 1
ATOM 892 C CA . GLN A 1 119 ? -6.395 12.656 7.07 1 95.19 119 GLN A CA 1
ATOM 893 C C . GLN A 1 119 ? -5.723 11.391 7.59 1 95.19 119 GLN A C 1
ATOM 895 O O . GLN A 1 119 ? -5.461 10.461 6.82 1 95.19 119 GLN A O 1
ATOM 900 N N . GLY A 1 120 ? -5.395 11.375 8.836 1 95.56 120 GLY A N 1
ATOM 901 C CA . GLY A 1 120 ? -4.836 10.172 9.43 1 95.56 120 GLY A CA 1
ATOM 902 C C . GLY A 1 120 ? -5.738 8.961 9.281 1 95.56 120 GLY A C 1
ATOM 903 O O . GLY A 1 120 ? -5.27 7.867 8.969 1 95.56 120 GLY A O 1
ATOM 904 N N . GLU A 1 121 ? -6.984 9.211 9.531 1 96.06 121 GLU A N 1
ATOM 905 C CA . GLU A 1 121 ? -7.945 8.117 9.398 1 96.06 121 GLU A CA 1
ATOM 906 C C . GLU A 1 121 ? -8.039 7.645 7.949 1 96.06 121 GLU A C 1
ATOM 908 O O . GLU A 1 121 ? -8.109 6.441 7.688 1 96.06 121 GLU A O 1
ATOM 913 N N . LEU A 1 122 ? -8.062 8.562 7.074 1 96.44 122 LEU A N 1
ATOM 914 C CA . LEU A 1 122 ? -8.086 8.195 5.664 1 96.44 122 LEU A CA 1
ATOM 915 C C . LEU A 1 122 ? -6.848 7.383 5.297 1 96.44 122 LEU A C 1
ATOM 917 O O . LEU A 1 122 ? -6.945 6.387 4.574 1 96.44 122 LEU A O 1
ATOM 921 N N . ASN A 1 123 ? -5.711 7.781 5.781 1 96.75 123 ASN A N 1
ATOM 922 C CA . ASN A 1 123 ? -4.484 7.027 5.539 1 96.75 123 ASN A CA 1
ATOM 923 C C . ASN A 1 123 ? -4.617 5.578 5.996 1 96.75 123 ASN A C 1
ATOM 925 O O . ASN A 1 123 ? -4.188 4.66 5.297 1 96.75 123 ASN A O 1
ATOM 929 N N . ASP A 1 124 ? -5.184 5.391 7.141 1 97.88 124 ASP A N 1
ATOM 930 C CA . ASP A 1 124 ? -5.32 4.043 7.684 1 97.88 124 ASP A CA 1
ATOM 931 C C . ASP A 1 124 ? -6.297 3.213 6.852 1 97.88 124 ASP A C 1
ATOM 933 O O . ASP A 1 124 ? -6.066 2.025 6.617 1 97.88 124 ASP A O 1
ATOM 937 N N . VAL A 1 125 ? -7.355 3.844 6.43 1 98.12 125 VAL A N 1
ATOM 938 C CA . VAL A 1 125 ? -8.328 3.158 5.59 1 98.12 125 VAL A CA 1
ATOM 939 C C . VAL A 1 125 ? -7.672 2.721 4.285 1 98.12 125 VAL A C 1
ATOM 941 O O . VAL A 1 125 ? -7.906 1.607 3.807 1 98.12 125 VAL A O 1
ATOM 944 N N . MET A 1 126 ? -6.852 3.533 3.764 1 96.69 126 MET A N 1
ATOM 945 C CA . MET A 1 126 ? -6.156 3.199 2.523 1 96.69 126 MET A CA 1
ATOM 946 C C . MET A 1 126 ? -5.176 2.051 2.746 1 96.69 126 MET A C 1
ATOM 948 O O . MET A 1 126 ? -5.012 1.194 1.876 1 96.69 126 MET A O 1
ATOM 952 N N . ARG A 1 127 ? -4.527 2.021 3.912 1 97.94 127 ARG A N 1
ATOM 953 C CA . ARG A 1 127 ? -3.648 0.902 4.234 1 97.94 127 ARG A CA 1
ATOM 954 C C . ARG A 1 127 ? -4.434 -0.405 4.309 1 97.94 127 ARG A C 1
ATOM 956 O O . ARG A 1 127 ? -4.004 -1.424 3.762 1 97.94 127 ARG A O 1
ATOM 963 N N . LEU A 1 128 ? -5.551 -0.343 4.957 1 98.69 128 LEU A N 1
ATOM 964 C CA . LEU A 1 128 ? -6.406 -1.521 5.066 1 98.69 128 LEU A CA 1
ATOM 965 C C . LEU A 1 128 ? -6.828 -2.012 3.686 1 98.69 128 LEU A C 1
ATOM 967 O O . LEU A 1 128 ? -6.754 -3.209 3.396 1 98.69 128 LEU A O 1
ATOM 971 N N . SER A 1 129 ? -7.238 -1.104 2.896 1 98 129 SER A N 1
ATOM 972 C CA . SER A 1 129 ? -7.723 -1.443 1.562 1 98 129 SER A CA 1
ATOM 973 C C . SER A 1 129 ? -6.625 -2.084 0.72 1 98 129 SER A C 1
ATOM 975 O O . SER A 1 129 ? -6.848 -3.113 0.079 1 98 129 SER A O 1
ATOM 977 N N . ALA A 1 130 ? -5.5 -1.505 0.735 1 96.69 130 ALA A N 1
ATOM 978 C CA . ALA A 1 130 ? -4.387 -2.016 -0.059 1 96.69 130 ALA A CA 1
ATOM 979 C C . ALA A 1 130 ? -3.988 -3.418 0.394 1 96.69 130 ALA A C 1
ATOM 981 O O . ALA A 1 130 ? -3.68 -4.281 -0.432 1 96.69 130 ALA A O 1
ATOM 982 N N . ARG A 1 131 ? -4 -3.604 1.664 1 98.62 131 ARG A N 1
ATOM 983 C CA . ARG A 1 131 ? -3.646 -4.914 2.193 1 98.62 131 ARG A CA 1
ATOM 984 C C . ARG A 1 131 ? -4.691 -5.957 1.817 1 98.62 131 ARG A C 1
ATOM 986 O O . ARG A 1 131 ? -4.352 -7.074 1.419 1 98.62 131 ARG A O 1
ATOM 993 N N . ALA A 1 132 ? -5.922 -5.605 1.965 1 98.56 132 ALA A N 1
ATOM 994 C CA . ALA A 1 132 ? -7 -6.504 1.558 1 98.56 132 ALA A CA 1
ATOM 995 C C . ALA A 1 132 ? -6.875 -6.871 0.082 1 98.56 132 ALA A C 1
ATOM 997 O O . ALA A 1 132 ? -7.027 -8.039 -0.286 1 98.56 132 ALA A O 1
ATOM 998 N N . ASP A 1 133 ? -6.586 -5.883 -0.74 1 97.06 133 ASP A N 1
ATOM 999 C CA . ASP A 1 133 ? -6.406 -6.129 -2.168 1 97.06 133 ASP A CA 1
ATOM 1000 C C . ASP A 1 133 ? -5.285 -7.141 -2.414 1 97.06 133 ASP A C 1
ATOM 1002 O O . ASP A 1 133 ? -5.434 -8.047 -3.236 1 97.06 133 ASP A O 1
ATOM 1006 N N . GLN A 1 134 ? -4.242 -6.965 -1.74 1 97.12 134 GLN A N 1
ATOM 1007 C CA . GLN A 1 134 ? -3.102 -7.859 -1.913 1 97.12 134 GLN A CA 1
ATOM 1008 C C . GLN A 1 134 ? -3.463 -9.289 -1.528 1 97.12 134 GLN A C 1
ATOM 1010 O O . GLN A 1 134 ? -3.141 -10.234 -2.254 1 97.12 134 GLN A O 1
ATOM 1015 N N . LEU A 1 135 ? -4.102 -9.438 -0.389 1 98.56 135 LEU A N 1
ATOM 1016 C CA . LEU A 1 135 ? -4.465 -10.781 0.054 1 98.56 135 LEU A CA 1
ATOM 1017 C C . LEU A 1 135 ? -5.48 -11.414 -0.895 1 98.56 135 LEU A C 1
ATOM 1019 O O . LEU A 1 135 ? -5.434 -12.617 -1.151 1 98.56 135 LEU A O 1
ATOM 1023 N N . GLN A 1 136 ? -6.371 -10.641 -1.432 1 97.88 136 GLN A N 1
ATOM 1024 C CA . GLN A 1 136 ? -7.352 -11.156 -2.379 1 97.88 136 GLN A CA 1
ATOM 1025 C C . GLN A 1 136 ? -6.688 -11.578 -3.686 1 97.88 136 GLN A C 1
ATOM 1027 O O . GLN A 1 136 ? -7.125 -12.531 -4.332 1 97.88 136 GLN A O 1
ATOM 1032 N N . LYS A 1 137 ? -5.668 -10.883 -4.086 1 96.25 137 LYS A N 1
ATOM 1033 C CA . LYS A 1 137 ? -4.91 -11.305 -5.262 1 96.25 137 LYS A CA 1
ATOM 1034 C C . LYS A 1 137 ? -4.273 -12.68 -5.043 1 96.25 137 LYS A C 1
ATOM 1036 O O . LYS A 1 137 ? -4.246 -13.508 -5.957 1 96.25 137 LYS A O 1
ATOM 1041 N N . TYR A 1 138 ? -3.771 -12.914 -3.859 1 97.12 138 TYR A N 1
ATOM 1042 C CA . TYR A 1 138 ? -3.232 -14.227 -3.543 1 97.12 138 TYR A CA 1
ATOM 1043 C C . TYR A 1 138 ? -4.316 -15.297 -3.631 1 97.12 138 TYR A C 1
ATOM 1045 O O . TYR A 1 138 ? -4.07 -16.406 -4.125 1 97.12 138 TYR A O 1
ATOM 1053 N N . LEU A 1 139 ? -5.523 -14.945 -3.135 1 97.56 139 LEU A N 1
ATOM 1054 C CA . LEU A 1 139 ? -6.633 -15.891 -3.193 1 97.56 139 LEU A CA 1
ATOM 1055 C C . LEU A 1 139 ? -6.969 -16.25 -4.637 1 97.56 139 LEU A C 1
ATOM 1057 O O . LEU A 1 139 ? -7.227 -17.406 -4.949 1 97.56 139 LEU A O 1
ATOM 1061 N N . GLN A 1 140 ? -6.957 -15.289 -5.492 1 95.12 140 GLN A N 1
ATOM 1062 C CA . GLN A 1 140 ? -7.238 -15.508 -6.906 1 95.12 140 GLN A CA 1
ATOM 1063 C C . GLN A 1 140 ? -6.18 -16.406 -7.543 1 95.12 140 GLN A C 1
ATOM 1065 O O . GLN A 1 140 ? -6.492 -17.234 -8.406 1 95.12 140 GLN A O 1
ATOM 1070 N N . LEU A 1 141 ? -4.973 -16.219 -7.098 1 91.94 141 LEU A N 1
ATOM 1071 C CA . LEU A 1 141 ? -3.873 -17.047 -7.574 1 91.94 141 LEU A CA 1
ATOM 1072 C C . LEU A 1 141 ? -4.098 -18.516 -7.203 1 91.94 141 LEU A C 1
ATOM 1074 O O . LEU A 1 141 ? -3.797 -19.406 -7.992 1 91.94 141 LEU A O 1
ATOM 1078 N N . LEU A 1 142 ? -4.648 -18.75 -6.137 1 92.69 142 LEU A N 1
ATOM 1079 C CA . LEU A 1 142 ? -4.781 -20.094 -5.594 1 92.69 142 LEU A CA 1
ATOM 1080 C C . LEU A 1 142 ? -6.059 -20.766 -6.094 1 92.69 142 LEU A C 1
ATOM 1082 O O . LEU A 1 142 ? -6.234 -21.969 -5.934 1 92.69 142 LEU A O 1
ATOM 1086 N N . ASP A 1 143 ? -6.984 -20.062 -6.605 1 85.5 143 ASP A N 1
ATOM 1087 C CA . ASP A 1 143 ? -8.219 -20.625 -7.133 1 85.5 143 ASP A CA 1
ATOM 1088 C C . ASP A 1 143 ? -8.016 -21.172 -8.547 1 85.5 143 ASP A C 1
ATOM 1090 O O . ASP A 1 143 ? -7.188 -20.656 -9.297 1 85.5 143 ASP A O 1
ATOM 1094 N N . MET B 1 1 ? -34.406 65.562 -72.75 1 28.97 1 MET B N 1
ATOM 1095 C CA . MET B 1 1 ? -33.375 64.562 -72.625 1 28.97 1 MET B CA 1
ATOM 1096 C C . MET B 1 1 ? -33.594 63.781 -71.312 1 28.97 1 MET B C 1
ATOM 1098 O O . MET B 1 1 ? -33.688 64.312 -70.25 1 28.97 1 MET B O 1
ATOM 1102 N N . GLU B 1 2 ? -34.094 62.438 -71.375 1 33.94 2 GLU B N 1
ATOM 1103 C CA . GLU B 1 2 ? -34.688 61.281 -70.688 1 33.94 2 GLU B CA 1
ATOM 1104 C C . GLU B 1 2 ? -33.719 60.594 -69.75 1 33.94 2 GLU B C 1
ATOM 1106 O O . GLU B 1 2 ? -34.031 59.625 -69.125 1 33.94 2 GLU B O 1
ATOM 1111 N N . GLN B 1 3 ? -32.438 61 -69.812 1 31.52 3 GLN B N 1
ATOM 1112 C CA . GLN B 1 3 ? -31.531 59.906 -69.5 1 31.52 3 GLN B CA 1
ATOM 1113 C C . GLN B 1 3 ? -31.922 59.281 -68.125 1 31.52 3 GLN B C 1
ATOM 1115 O O . GLN B 1 3 ? -32.625 59.875 -67.312 1 31.52 3 GLN B O 1
ATOM 1120 N N . MET B 1 4 ? -31.109 58.094 -67.688 1 32.78 4 MET B N 1
ATOM 1121 C CA . MET B 1 4 ? -30.906 56.719 -67.312 1 32.78 4 MET B CA 1
ATOM 1122 C C . MET B 1 4 ? -30.609 56.625 -65.812 1 32.78 4 MET B C 1
ATOM 1124 O O . MET B 1 4 ? -29.453 56.438 -65.438 1 32.78 4 MET B O 1
ATOM 1128 N N . MET B 1 5 ? -31.016 57.406 -64.875 1 31.62 5 MET B N 1
ATOM 1129 C CA . MET B 1 5 ? -30.469 57.25 -63.562 1 31.62 5 MET B CA 1
ATOM 1130 C C . MET B 1 5 ? -30.844 55.906 -62.969 1 31.62 5 MET B C 1
ATOM 1132 O O . MET B 1 5 ? -31.984 55.688 -62.562 1 31.62 5 MET B O 1
ATOM 1136 N N . GLN B 1 6 ? -30.422 54.719 -63.594 1 34.34 6 GLN B N 1
ATOM 1137 C CA . GLN B 1 6 ? -30.734 53.344 -63.156 1 34.34 6 GLN B CA 1
ATOM 1138 C C . GLN B 1 6 ? -30.094 53.031 -61.812 1 34.34 6 GLN B C 1
ATOM 1140 O O . GLN B 1 6 ? -29 52.469 -61.75 1 34.34 6 GLN B O 1
ATOM 1145 N N . HIS B 1 7 ? -29.75 53.906 -60.906 1 38.22 7 HIS B N 1
ATOM 1146 C CA . HIS B 1 7 ? -28.906 53.406 -59.844 1 38.22 7 HIS B CA 1
ATOM 1147 C C . HIS B 1 7 ? -29.5 52.156 -59.219 1 38.22 7 HIS B C 1
ATOM 1149 O O . HIS B 1 7 ? -30.719 52.031 -59.062 1 38.22 7 HIS B O 1
ATOM 1155 N N . LYS B 1 8 ? -28.75 50.938 -59.219 1 30.53 8 LYS B N 1
ATOM 1156 C CA . LYS B 1 8 ? -28.547 49.562 -58.781 1 30.53 8 LYS B CA 1
ATOM 1157 C C . LYS B 1 8 ? -28.734 49.438 -57.281 1 30.53 8 LYS B C 1
ATOM 1159 O O . LYS B 1 8 ? -28 50.031 -56.5 1 30.53 8 LYS B O 1
ATOM 1164 N N . ARG B 1 9 ? -29.922 49.312 -56.75 1 34.66 9 ARG B N 1
ATOM 1165 C CA . ARG B 1 9 ? -30.203 48.969 -55.344 1 34.66 9 ARG B CA 1
ATOM 1166 C C . ARG B 1 9 ? -29.531 47.656 -54.969 1 34.66 9 ARG B C 1
ATOM 1168 O O . ARG B 1 9 ? -29.844 46.625 -55.531 1 34.66 9 ARG B O 1
ATOM 1175 N N . LEU B 1 10 ? -28.141 47.594 -54.844 1 37.06 10 LEU B N 1
ATOM 1176 C CA . LEU B 1 10 ? -27.438 46.406 -54.375 1 37.06 10 LEU B CA 1
ATOM 1177 C C . LEU B 1 10 ? -28.094 45.844 -53.125 1 37.06 10 LEU B C 1
ATOM 1179 O O . LEU B 1 10 ? -28.328 46.594 -52.156 1 37.06 10 LEU B O 1
ATOM 1183 N N . SER B 1 11 ? -29.062 44.812 -53.219 1 33.81 11 SER B N 1
ATOM 1184 C CA . SER B 1 11 ? -29.625 43.938 -52.188 1 33.81 11 SER B CA 1
ATOM 1185 C C . SER B 1 11 ? -28.531 43.375 -51.281 1 33.81 11 SER B C 1
ATOM 1187 O O . SER B 1 11 ? -27.516 42.875 -51.781 1 33.81 11 SER B O 1
ATOM 1189 N N . ARG B 1 12 ? -28.078 44.094 -50.219 1 39.69 12 ARG B N 1
ATOM 1190 C CA . ARG B 1 12 ? -27.219 43.656 -49.125 1 39.69 12 ARG B CA 1
ATOM 1191 C C . ARG B 1 12 ? -27.656 42.312 -48.625 1 39.69 12 ARG B C 1
ATOM 1193 O O . ARG B 1 12 ? -28.766 42.156 -48.125 1 39.69 12 ARG B O 1
ATOM 1200 N N . THR B 1 13 ? -27.484 41.156 -49.438 1 39.06 13 THR B N 1
ATOM 1201 C CA . THR B 1 13 ? -27.641 39.781 -48.906 1 39.06 13 THR B CA 1
ATOM 1202 C C . THR B 1 13 ? -26.828 39.594 -47.625 1 39.06 13 THR B C 1
ATOM 1204 O O . THR B 1 13 ? -25.625 39.844 -47.625 1 39.06 13 THR B O 1
ATOM 1207 N N . LEU B 1 14 ? -27.375 40 -46.469 1 37.31 14 LEU B N 1
ATOM 1208 C CA . LEU B 1 14 ? -26.844 39.656 -45.156 1 37.31 14 LEU B CA 1
ATOM 1209 C C . LEU B 1 14 ? -26.625 38.156 -45.031 1 37.31 14 LEU B C 1
ATOM 1211 O O . LEU B 1 14 ? -27.562 37.375 -45.156 1 37.31 14 LEU B O 1
ATOM 1215 N N . ALA B 1 15 ? -25.484 37.625 -45.562 1 40 15 ALA B N 1
ATOM 1216 C CA . ALA B 1 15 ? -25.031 36.281 -45.312 1 40 15 ALA B CA 1
ATOM 1217 C C . ALA B 1 15 ? -24.938 35.969 -43.812 1 40 15 ALA B C 1
ATOM 1219 O O . ALA B 1 15 ? -24.266 36.688 -43.062 1 40 15 ALA B O 1
ATOM 1220 N N . THR B 1 16 ? -26.078 35.562 -43.188 1 45.06 16 THR B N 1
ATOM 1221 C CA . THR B 1 16 ? -26.078 35 -41.844 1 45.06 16 THR B CA 1
ATOM 1222 C C . THR B 1 16 ? -25.094 33.844 -41.75 1 45.06 16 THR B C 1
ATOM 1224 O O . THR B 1 16 ? -25.203 32.875 -42.469 1 45.06 16 THR B O 1
ATOM 1227 N N . ALA B 1 17 ? -23.797 34.125 -41.594 1 40.56 17 ALA B N 1
ATOM 1228 C CA . ALA B 1 17 ? -22.797 33.094 -41.312 1 40.56 17 ALA B CA 1
ATOM 1229 C C . ALA B 1 17 ? -23.203 32.281 -40.094 1 40.56 17 ALA B C 1
ATOM 1231 O O . ALA B 1 17 ? -23.375 32.812 -39 1 40.56 17 ALA B O 1
ATOM 1232 N N . LEU B 1 18 ? -24.062 31.219 -40.312 1 44.53 18 LEU B N 1
ATOM 1233 C CA . LEU B 1 18 ? -24.312 30.203 -39.312 1 44.53 18 LEU B CA 1
ATOM 1234 C C . LEU B 1 18 ? -23.016 29.578 -38.812 1 44.53 18 LEU B C 1
ATOM 1236 O O . LEU B 1 18 ? -22.328 28.891 -39.594 1 44.53 18 LEU B O 1
ATOM 1240 N N . ALA B 1 19 ? -22.281 30.281 -37.969 1 46.25 19 ALA B N 1
ATOM 1241 C CA . ALA B 1 19 ? -21.125 29.672 -37.312 1 46.25 19 ALA B CA 1
ATOM 1242 C C . ALA B 1 19 ? -21.531 28.406 -36.531 1 46.25 19 ALA B C 1
ATOM 1244 O O . ALA B 1 19 ? -22.391 28.453 -35.656 1 46.25 19 ALA B O 1
ATOM 1245 N N . VAL B 1 20 ? -21.5 27.203 -37.188 1 48.81 20 VAL B N 1
ATOM 1246 C CA . VAL B 1 20 ? -21.594 25.906 -36.531 1 48.81 20 VAL B CA 1
ATOM 1247 C C . VAL B 1 20 ? -20.5 25.781 -35.469 1 48.81 20 VAL B C 1
ATOM 1249 O O . VAL B 1 20 ? -19.312 25.719 -35.812 1 48.81 20 VAL B O 1
ATOM 1252 N N . ALA B 1 21 ? -20.688 26.391 -34.281 1 47.03 21 ALA B N 1
ATOM 1253 C CA . ALA B 1 21 ? -19.781 26.109 -33.188 1 47.03 21 ALA B CA 1
ATOM 1254 C C . ALA B 1 21 ? -19.672 24.609 -32.906 1 47.03 21 ALA B C 1
ATOM 1256 O O . ALA B 1 21 ? -20.656 23.984 -32.531 1 47.03 21 ALA B O 1
ATOM 1257 N N . VAL B 1 22 ? -18.766 23.922 -33.625 1 48.31 22 VAL B N 1
ATOM 1258 C CA . VAL B 1 22 ? -18.406 22.562 -33.219 1 48.31 22 VAL B CA 1
ATOM 1259 C C . VAL B 1 22 ? -17.922 22.578 -31.766 1 48.31 22 VAL B C 1
ATOM 1261 O O . VAL B 1 22 ? -16.875 23.141 -31.453 1 48.31 22 VAL B O 1
ATOM 1264 N N . LEU B 1 23 ? -18.812 22.469 -30.75 1 49.19 23 LEU B N 1
ATOM 1265 C CA . LEU B 1 23 ? -18.438 22.172 -29.375 1 49.19 23 LEU B CA 1
ATOM 1266 C C . LEU B 1 23 ? -17.516 20.969 -29.297 1 49.19 23 LEU B C 1
ATOM 1268 O O . LEU B 1 23 ? -17.938 19.844 -29.625 1 49.19 23 LEU B O 1
ATOM 1272 N N . ALA B 1 24 ? -16.188 21.156 -29.312 1 45.81 24 ALA B N 1
ATOM 1273 C CA . ALA B 1 24 ? -15.195 20.125 -29 1 45.81 24 ALA B CA 1
ATOM 1274 C C . ALA B 1 24 ? -15.445 19.516 -27.625 1 45.81 24 ALA B C 1
ATOM 1276 O O . ALA B 1 24 ? -15.32 20.203 -26.609 1 45.81 24 ALA B O 1
ATOM 1277 N N . ILE B 1 25 ? -16.312 18.516 -27.531 1 47.81 25 ILE B N 1
ATOM 1278 C CA . ILE B 1 25 ? -16.344 17.656 -26.359 1 47.81 25 ILE B CA 1
ATOM 1279 C C . ILE B 1 25 ? -14.945 17.078 -26.109 1 47.81 25 ILE B C 1
ATOM 1281 O O . ILE B 1 25 ? -14.484 16.219 -26.859 1 47.81 25 ILE B O 1
ATOM 1285 N N . GLY B 1 26 ? -14.062 17.828 -25.562 1 41.81 26 GLY B N 1
ATOM 1286 C CA . GLY B 1 26 ? -12.82 17.234 -25.094 1 41.81 26 GLY B CA 1
ATOM 1287 C C . GLY B 1 26 ? -13.031 16.047 -24.188 1 41.81 26 GLY B C 1
ATOM 1288 O O . GLY B 1 26 ? -13.758 16.141 -23.188 1 41.81 26 GLY B O 1
ATOM 1289 N N . THR B 1 27 ? -12.953 14.82 -24.688 1 42.34 27 THR B N 1
ATOM 1290 C CA . THR B 1 27 ? -12.844 13.633 -23.859 1 42.34 27 THR B CA 1
ATOM 1291 C C . THR B 1 27 ? -11.758 13.805 -22.797 1 42.34 27 THR B C 1
ATOM 1293 O O . THR B 1 27 ? -10.602 14.062 -23.125 1 42.34 27 THR B O 1
ATOM 1296 N N . ALA B 1 28 ? -12.109 14.328 -21.641 1 39.03 28 ALA B N 1
ATOM 1297 C CA . ALA B 1 28 ? -11.148 14.195 -20.547 1 39.03 28 ALA B CA 1
ATOM 1298 C C . ALA B 1 28 ? -10.633 12.766 -20.438 1 39.03 28 ALA B C 1
ATOM 1300 O O . ALA B 1 28 ? -11.414 11.836 -20.203 1 39.03 28 ALA B O 1
ATOM 1301 N N . THR B 1 29 ? -9.562 12.359 -21.078 1 37.38 29 THR B N 1
ATOM 1302 C CA . THR B 1 29 ? -8.898 11.109 -20.719 1 37.38 29 THR B CA 1
ATOM 1303 C C . THR B 1 29 ? -8.742 10.984 -19.203 1 37.38 29 THR B C 1
ATOM 1305 O O . THR B 1 29 ? -8.25 11.906 -18.547 1 37.38 29 THR B O 1
ATOM 1308 N N . ALA B 1 30 ? -9.625 10.359 -18.594 1 36.38 30 ALA B N 1
ATOM 1309 C CA . ALA B 1 30 ? -9.422 10.016 -17.188 1 36.38 30 ALA B CA 1
ATOM 1310 C C . ALA B 1 30 ? -7.98 9.594 -16.922 1 36.38 30 ALA B C 1
ATOM 1312 O O . ALA B 1 30 ? -7.391 8.844 -17.719 1 36.38 30 ALA B O 1
ATOM 1313 N N . ALA B 1 31 ? -7.184 10.438 -16.297 1 39.94 31 ALA B N 1
ATOM 1314 C CA . ALA B 1 31 ? -5.824 10.047 -15.945 1 39.94 31 ALA B CA 1
ATOM 1315 C C . ALA B 1 31 ? -5.793 8.625 -15.391 1 39.94 31 ALA B C 1
ATOM 1317 O O . ALA B 1 31 ? -6.621 8.25 -14.562 1 39.94 31 ALA B O 1
ATOM 1318 N N . PRO B 1 32 ? -5.23 7.629 -16.031 1 39.78 32 PRO B N 1
ATOM 1319 C CA . PRO B 1 32 ? -5.141 6.27 -15.5 1 39.78 32 PRO B CA 1
ATOM 1320 C C . PRO B 1 32 ? -4.93 6.25 -13.984 1 39.78 32 PRO B C 1
ATOM 1322 O O . PRO B 1 32 ? -4.398 7.207 -13.422 1 39.78 32 PRO B O 1
ATOM 1325 N N . ALA B 1 33 ? -5.648 5.52 -13.258 1 45.41 33 ALA B N 1
ATOM 1326 C CA . ALA B 1 33 ? -5.492 5.297 -11.82 1 45.41 33 ALA B CA 1
ATOM 1327 C C . ALA B 1 33 ? -4.027 5.402 -11.406 1 45.41 33 ALA B C 1
ATOM 1329 O O . ALA B 1 33 ? -3.168 4.707 -11.953 1 45.41 33 ALA B O 1
ATOM 1330 N N . ALA B 1 34 ? -3.482 6.551 -11.109 1 52.78 34 ALA B N 1
ATOM 1331 C CA . ALA B 1 34 ? -2.066 6.871 -10.945 1 52.78 34 ALA B CA 1
ATOM 1332 C C . ALA B 1 34 ? -1.381 5.875 -10.016 1 52.78 34 ALA B C 1
ATOM 1334 O O . ALA B 1 34 ? -1.651 5.855 -8.812 1 52.78 34 ALA B O 1
ATOM 1335 N N . THR B 1 35 ? -1.138 4.555 -10.43 1 66.62 35 THR B N 1
ATOM 1336 C CA . THR B 1 35 ? -0.351 3.529 -9.758 1 66.62 35 THR B CA 1
ATOM 1337 C C . THR B 1 35 ? 0.901 4.133 -9.125 1 66.62 35 THR B C 1
ATOM 1339 O O . THR B 1 35 ? 1.563 3.492 -8.312 1 66.62 35 THR B O 1
ATOM 1342 N N . GLY B 1 36 ? 1.126 5.285 -9.281 1 85.62 36 GLY B N 1
ATOM 1343 C CA . GLY B 1 36 ? 2.369 5.914 -8.867 1 85.62 36 GLY B CA 1
ATOM 1344 C C . GLY B 1 36 ? 3.559 5.5 -9.711 1 85.62 36 GLY B C 1
ATOM 1345 O O . GLY B 1 36 ? 4.668 5.996 -9.516 1 85.62 36 GLY B O 1
ATOM 1346 N N . LEU B 1 37 ? 3.355 4.652 -10.57 1 94.5 37 LEU B N 1
ATOM 1347 C CA . LEU B 1 37 ? 4.426 4.203 -11.453 1 94.5 37 LEU B CA 1
ATOM 1348 C C . LEU B 1 37 ? 4.715 5.246 -12.531 1 94.5 37 LEU B C 1
ATOM 1350 O O . LEU B 1 37 ? 3.865 6.09 -12.828 1 94.5 37 LEU B O 1
ATOM 1354 N N . SER B 1 38 ? 5.938 5.133 -13.102 1 96.88 38 SER B N 1
ATOM 1355 C CA . SER B 1 38 ? 6.375 6.18 -14.023 1 96.88 38 SER B CA 1
ATOM 1356 C C . SER B 1 38 ? 5.758 5.996 -15.406 1 96.88 38 SER B C 1
ATOM 1358 O O . SER B 1 38 ? 5.516 4.867 -15.836 1 96.88 38 SER B O 1
ATOM 1360 N N . PRO B 1 39 ? 5.574 7.148 -16.047 1 95.25 39 PRO B N 1
ATOM 1361 C CA . PRO B 1 39 ? 5.164 7.027 -17.453 1 95.25 39 PRO B CA 1
ATOM 1362 C C . PRO B 1 39 ? 6.168 6.238 -18.281 1 95.25 39 PRO B C 1
ATOM 1364 O O . PRO B 1 39 ? 5.777 5.527 -19.219 1 95.25 39 PRO B O 1
ATOM 1367 N N . THR B 1 40 ? 7.414 6.359 -17.969 1 96.56 40 THR B N 1
ATOM 1368 C CA . THR B 1 40 ? 8.445 5.602 -18.656 1 96.56 40 THR B CA 1
ATOM 1369 C C . THR B 1 40 ? 8.219 4.102 -18.484 1 96.56 40 THR B C 1
ATOM 1371 O O . THR B 1 40 ? 8.391 3.33 -19.438 1 96.56 40 THR B O 1
ATOM 1374 N N . PHE B 1 41 ? 7.82 3.672 -17.406 1 97.94 41 PHE B N 1
ATOM 1375 C CA . PHE B 1 41 ? 7.523 2.262 -17.172 1 97.94 41 PHE B CA 1
ATOM 1376 C C . PHE B 1 41 ? 6.348 1.809 -18.031 1 97.94 41 PHE B C 1
ATOM 1378 O O . PHE B 1 41 ? 6.402 0.75 -18.656 1 97.94 41 PHE B O 1
ATOM 1385 N N . THR B 1 42 ? 5.309 2.574 -18.031 1 94.88 42 THR B N 1
ATOM 1386 C CA . THR B 1 42 ? 4.129 2.225 -18.812 1 94.88 42 THR B CA 1
ATOM 1387 C C . THR B 1 42 ? 4.492 2.062 -20.281 1 94.88 42 THR B C 1
ATOM 1389 O O . THR B 1 42 ? 4.086 1.09 -20.922 1 94.88 42 THR B O 1
ATOM 1392 N N . THR B 1 43 ? 5.27 2.945 -20.766 1 96.44 43 THR B N 1
ATOM 1393 C CA . THR B 1 43 ? 5.707 2.877 -22.156 1 96.44 43 THR B CA 1
ATOM 1394 C C . THR B 1 43 ? 6.582 1.651 -22.391 1 96.44 43 THR B C 1
ATOM 1396 O O . THR B 1 43 ? 6.43 0.954 -23.391 1 96.44 43 THR B O 1
ATOM 1399 N N . CYS B 1 44 ? 7.461 1.441 -21.484 1 98.12 44 CYS B N 1
ATOM 1400 C CA . CYS B 1 44 ? 8.367 0.298 -21.562 1 98.12 44 CYS B CA 1
ATOM 1401 C C . CYS B 1 44 ? 7.586 -1.011 -21.594 1 98.12 44 CYS B C 1
ATOM 1403 O O . CYS B 1 44 ? 7.84 -1.872 -22.438 1 98.12 44 CYS B O 1
ATOM 1405 N N . ARG B 1 45 ? 6.66 -1.082 -20.688 1 95.81 45 ARG B N 1
ATOM 1406 C CA . ARG B 1 45 ? 5.848 -2.291 -20.578 1 95.81 45 ARG B CA 1
ATOM 1407 C C . ARG B 1 45 ? 5.023 -2.512 -21.844 1 95.81 45 ARG B C 1
ATOM 1409 O O . ARG B 1 45 ? 4.926 -3.637 -22.344 1 95.81 45 ARG B O 1
ATOM 1416 N N . ASP B 1 46 ? 4.492 -1.496 -22.375 1 94.88 46 ASP B N 1
ATOM 1417 C CA . ASP B 1 46 ? 3.652 -1.584 -23.562 1 94.88 46 ASP B CA 1
ATOM 1418 C C . ASP B 1 46 ? 4.469 -2.008 -24.781 1 94.88 46 ASP B C 1
ATOM 1420 O O 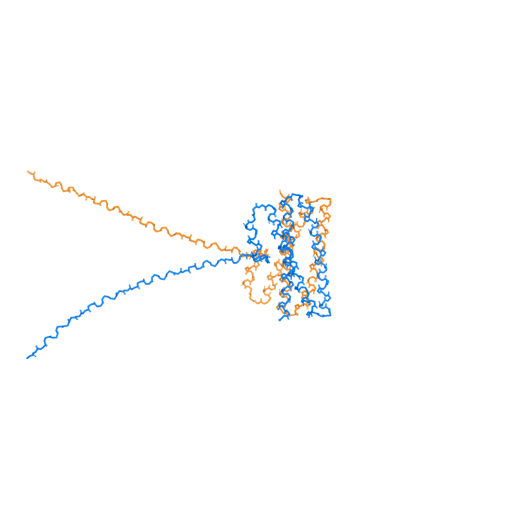. ASP B 1 46 ? 3.955 -2.684 -25.672 1 94.88 46 ASP B O 1
ATOM 1424 N N . LYS B 1 47 ? 5.699 -1.693 -24.797 1 97.19 47 LYS B N 1
ATOM 1425 C CA . LYS B 1 47 ? 6.562 -1.983 -25.938 1 97.19 47 LYS B CA 1
ATOM 1426 C C . LYS B 1 47 ? 7.262 -3.328 -25.766 1 97.19 47 LYS B C 1
ATOM 1428 O O . LYS B 1 47 ? 7.824 -3.865 -26.734 1 97.19 47 LYS B O 1
ATOM 1433 N N . ALA B 1 48 ? 7.289 -3.807 -24.516 1 97.12 48 ALA B N 1
ATOM 1434 C CA . ALA B 1 48 ? 8.031 -5.027 -24.219 1 97.12 48 ALA B CA 1
ATOM 1435 C C . ALA B 1 48 ? 7.465 -6.219 -24.984 1 97.12 48 ALA B C 1
ATOM 1437 O O . ALA B 1 48 ? 6.25 -6.434 -25 1 97.12 48 ALA B O 1
ATOM 1438 N N . GLN B 1 49 ? 8.469 -6.875 -25.688 1 92.62 49 GLN B N 1
ATOM 1439 C CA . GLN B 1 49 ? 8.125 -8.078 -26.438 1 92.62 49 GLN B CA 1
ATOM 1440 C C . GLN B 1 49 ? 8.609 -9.328 -25.719 1 92.62 49 GLN B C 1
ATOM 1442 O O . GLN B 1 49 ? 9.766 -9.734 -25.859 1 92.62 49 GLN B O 1
ATOM 1447 N N . GLY B 1 50 ? 7.93 -9.789 -24.734 1 94.19 50 GLY B N 1
ATOM 1448 C CA . GLY B 1 50 ? 8.258 -11.039 -24.047 1 94.19 50 GLY B CA 1
ATOM 1449 C C . GLY B 1 50 ? 8.703 -10.836 -22.609 1 94.19 50 GLY B C 1
ATOM 1450 O O . GLY B 1 50 ? 8.797 -9.695 -22.141 1 94.19 50 GLY B O 1
ATOM 1451 N N . ALA B 1 51 ? 9.133 -11.961 -22 1 94.62 51 ALA B N 1
ATOM 1452 C CA . ALA B 1 51 ? 9.383 -11.992 -20.562 1 94.62 51 ALA B CA 1
ATOM 1453 C C . ALA B 1 51 ? 10.68 -11.266 -20.219 1 94.62 51 ALA B C 1
ATOM 1455 O O . ALA B 1 51 ? 10.766 -10.578 -19.188 1 94.62 51 ALA B O 1
ATOM 1456 N N . ILE B 1 52 ? 11.641 -11.414 -21.047 1 95.62 52 ILE B N 1
ATOM 1457 C CA . ILE B 1 52 ? 12.938 -10.812 -20.766 1 95.62 52 ILE B CA 1
ATOM 1458 C C . ILE B 1 52 ? 12.812 -9.289 -20.797 1 95.62 52 ILE B C 1
ATOM 1460 O O . ILE B 1 52 ? 13.305 -8.609 -19.891 1 95.62 52 ILE B O 1
ATOM 1464 N N . GLU B 1 53 ? 12.141 -8.711 -21.75 1 97.44 53 GLU B N 1
ATOM 1465 C CA . GLU B 1 53 ? 11.961 -7.266 -21.859 1 97.44 53 GLU B CA 1
ATOM 1466 C C . GLU B 1 53 ? 11.07 -6.742 -20.734 1 97.44 53 GLU B C 1
ATOM 1468 O O . GLU B 1 53 ? 11.297 -5.652 -20.203 1 97.44 53 GLU B O 1
ATOM 1473 N N . GLN B 1 54 ? 10.102 -7.492 -20.438 1 97.62 54 GLN B N 1
ATOM 1474 C CA . GLN B 1 54 ? 9.242 -7.117 -19.328 1 97.62 54 GLN B CA 1
ATOM 1475 C C . GLN B 1 54 ? 10.031 -7.047 -18.016 1 97.62 54 GLN B C 1
ATOM 1477 O O . GLN B 1 54 ? 9.859 -6.113 -17.234 1 97.62 54 GLN B O 1
ATOM 1482 N N . ALA B 1 55 ? 10.922 -8.008 -17.812 1 97.25 55 ALA B N 1
ATOM 1483 C CA . ALA B 1 55 ? 11.75 -8.031 -16.609 1 97.25 55 ALA B CA 1
ATOM 1484 C C . ALA B 1 55 ? 12.672 -6.812 -16.547 1 97.25 55 ALA B C 1
ATOM 1486 O O . ALA B 1 55 ? 12.883 -6.234 -15.484 1 97.25 55 ALA B O 1
ATOM 1487 N N . ALA B 1 56 ? 13.156 -6.449 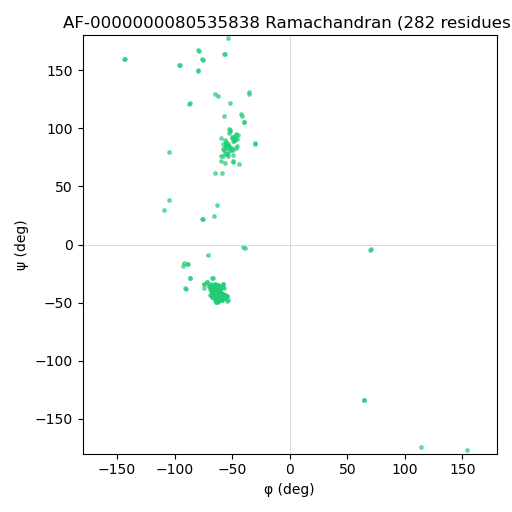-17.672 1 97.88 56 ALA B N 1
ATOM 1488 C CA . ALA B 1 56 ? 14.031 -5.281 -17.734 1 97.88 56 ALA B CA 1
ATOM 1489 C C . ALA B 1 56 ? 13.273 -4.012 -17.375 1 97.88 56 ALA B C 1
ATOM 1491 O O . ALA B 1 56 ? 13.805 -3.137 -16.688 1 97.88 56 ALA B O 1
ATOM 1492 N N . CYS B 1 57 ? 12.031 -3.906 -17.859 1 98.69 57 CYS B N 1
ATOM 1493 C CA . CYS B 1 57 ? 11.188 -2.768 -17.516 1 98.69 57 CYS B CA 1
ATOM 1494 C C . CYS B 1 57 ? 10.961 -2.703 -16 1 98.69 57 CYS B C 1
ATOM 1496 O O . CYS B 1 57 ? 11.055 -1.632 -15.398 1 98.69 57 CYS B O 1
ATOM 1498 N N . LEU B 1 58 ? 10.758 -3.818 -15.445 1 98.38 58 LEU B N 1
ATOM 1499 C CA . LEU B 1 58 ? 10.5 -3.881 -14.008 1 98.38 58 LEU B CA 1
ATOM 1500 C C . LEU B 1 58 ? 11.758 -3.518 -13.219 1 98.38 58 LEU B C 1
ATOM 1502 O O . LEU B 1 58 ? 11.68 -2.797 -12.219 1 98.38 58 LEU B O 1
ATOM 1506 N N . THR B 1 59 ? 12.883 -4.043 -13.656 1 98.25 59 THR B N 1
ATOM 1507 C CA . THR B 1 59 ? 14.148 -3.752 -12.992 1 98.25 59 THR B CA 1
ATOM 1508 C C . THR B 1 59 ? 14.43 -2.252 -12.992 1 98.25 59 THR B C 1
ATOM 1510 O O . THR B 1 59 ? 14.789 -1.68 -11.961 1 98.25 59 THR B O 1
ATOM 1513 N N . SER B 1 60 ? 14.219 -1.631 -14.062 1 98.5 60 SER B N 1
ATOM 1514 C CA . SER B 1 60 ? 14.445 -0.193 -14.172 1 98.5 60 SER B CA 1
ATOM 1515 C C . SER B 1 60 ? 13.477 0.587 -13.297 1 98.5 60 SER B C 1
ATOM 1517 O O . SER B 1 60 ? 13.867 1.55 -12.633 1 98.5 60 SER B O 1
ATOM 1519 N N . GLU B 1 61 ? 12.266 0.181 -13.344 1 98.56 61 GLU B N 1
ATOM 1520 C CA . GLU B 1 61 ? 11.273 0.872 -12.531 1 98.56 61 GLU B CA 1
ATOM 1521 C C . GLU B 1 61 ? 11.539 0.672 -11.039 1 98.56 61 GLU B C 1
ATOM 1523 O O . GLU B 1 61 ? 11.352 1.591 -10.242 1 98.56 61 GLU B O 1
ATOM 1528 N N . SER B 1 62 ? 11.961 -0.523 -10.656 1 98.69 62 SER B N 1
ATOM 1529 C CA . SER B 1 62 ? 12.328 -0.779 -9.273 1 98.69 62 SER B CA 1
ATOM 1530 C C . SER B 1 62 ? 13.406 0.186 -8.797 1 98.69 62 SER B C 1
ATOM 1532 O O . SER B 1 62 ? 13.305 0.768 -7.715 1 98.69 62 SER B O 1
ATOM 1534 N N . ALA B 1 63 ? 14.398 0.348 -9.609 1 98.75 63 ALA B N 1
ATOM 1535 C CA . ALA B 1 63 ? 15.484 1.266 -9.273 1 98.75 63 ALA B CA 1
ATOM 1536 C C . ALA B 1 63 ? 14.969 2.697 -9.148 1 98.75 63 ALA B C 1
ATOM 1538 O O . ALA B 1 63 ? 15.375 3.428 -8.242 1 98.75 63 ALA B O 1
ATOM 1539 N N . ARG B 1 64 ? 14.117 3.092 -10 1 98.56 64 ARG B N 1
ATOM 1540 C CA . ARG B 1 64 ? 13.555 4.438 -9.977 1 98.56 64 ARG B CA 1
ATOM 1541 C C . ARG B 1 64 ? 12.75 4.676 -8.703 1 98.56 64 ARG B C 1
ATOM 1543 O O . ARG B 1 64 ? 12.93 5.699 -8.039 1 98.56 64 ARG B O 1
ATOM 1550 N N . GLN B 1 65 ? 11.93 3.768 -8.406 1 98.69 65 GLN B N 1
ATOM 1551 C CA . GLN B 1 65 ? 11.078 3.922 -7.234 1 98.69 65 GLN B CA 1
ATOM 1552 C C . GLN B 1 65 ? 11.891 3.854 -5.949 1 98.69 65 GLN B C 1
ATOM 1554 O O . GLN B 1 65 ? 11.578 4.539 -4.973 1 98.69 65 GLN B O 1
ATOM 1559 N N . ASP B 1 66 ? 12.891 3.008 -5.941 1 98.81 66 ASP B N 1
ATOM 1560 C CA . ASP B 1 66 ? 13.789 2.943 -4.793 1 98.81 66 ASP B CA 1
ATOM 1561 C C . ASP B 1 66 ? 14.5 4.277 -4.574 1 98.81 66 ASP B C 1
ATOM 1563 O O . ASP B 1 66 ? 14.633 4.738 -3.439 1 98.81 66 ASP B O 1
ATOM 1567 N N . GLN B 1 67 ? 14.945 4.855 -5.613 1 98.75 67 GLN B N 1
ATOM 1568 C CA . GLN B 1 67 ? 15.562 6.172 -5.523 1 98.75 67 GLN B CA 1
ATOM 1569 C C . GLN B 1 67 ? 14.578 7.215 -5.008 1 98.75 67 GLN B C 1
ATOM 1571 O O . GLN B 1 67 ? 14.914 8.023 -4.141 1 98.75 67 GLN B O 1
ATOM 1576 N N . ARG B 1 68 ? 13.375 7.234 -5.566 1 98.62 68 ARG B N 1
ATOM 1577 C CA . ARG B 1 68 ? 12.312 8.133 -5.125 1 98.62 68 ARG B CA 1
ATOM 1578 C C . ARG B 1 68 ? 12.047 7.98 -3.631 1 98.62 68 ARG B C 1
ATOM 1580 O O . ARG B 1 68 ? 11.953 8.977 -2.906 1 98.62 68 ARG B O 1
ATOM 1587 N N . LEU B 1 69 ? 11.992 6.762 -3.197 1 98.88 69 LEU B N 1
ATOM 1588 C CA . LEU B 1 69 ? 11.742 6.453 -1.795 1 98.88 69 LEU B CA 1
ATOM 1589 C C . LEU B 1 69 ? 12.875 6.965 -0.913 1 98.88 69 LEU B C 1
ATOM 1591 O O . LEU B 1 69 ? 12.625 7.645 0.088 1 98.88 69 LEU B O 1
ATOM 1595 N N . ASN B 1 70 ? 14.039 6.672 -1.279 1 98.81 70 ASN B N 1
ATOM 1596 C CA . ASN B 1 70 ? 15.195 7.043 -0.472 1 98.81 70 ASN B CA 1
ATOM 1597 C C . ASN B 1 70 ? 15.367 8.562 -0.407 1 98.81 70 ASN B C 1
ATOM 1599 O O . ASN B 1 70 ? 15.742 9.102 0.632 1 98.81 70 ASN B O 1
ATOM 1603 N N . GLN B 1 71 ? 15.125 9.242 -1.493 1 98.81 71 GLN B N 1
ATOM 1604 C CA . GLN B 1 71 ? 15.195 10.695 -1.495 1 98.81 71 GLN B CA 1
ATOM 1605 C C . GLN B 1 71 ? 14.164 11.305 -0.547 1 98.81 71 GLN B C 1
ATOM 1607 O O . GLN B 1 71 ? 14.484 12.195 0.241 1 98.81 71 GLN B O 1
ATOM 1612 N N . ALA B 1 72 ? 12.938 10.844 -0.667 1 98.81 72 ALA B N 1
ATOM 1613 C CA . ALA B 1 72 ? 11.891 11.336 0.217 1 98.81 72 ALA B CA 1
ATOM 1614 C C . ALA B 1 72 ? 12.234 11.078 1.68 1 98.81 72 ALA B C 1
ATOM 1616 O O . ALA B 1 72 ? 12.031 11.945 2.535 1 98.81 72 ALA B O 1
ATOM 1617 N N . TYR B 1 73 ? 12.742 9.898 1.963 1 98.94 73 TYR B N 1
ATOM 1618 C CA . TYR B 1 73 ? 13.094 9.523 3.328 1 98.94 73 TYR B CA 1
ATOM 1619 C C . TYR B 1 73 ? 14.18 10.438 3.883 1 98.94 73 TYR B C 1
ATOM 1621 O O . TYR B 1 73 ? 14.078 10.922 5.008 1 98.94 73 TYR B O 1
ATOM 1629 N N . ARG B 1 74 ? 15.18 10.641 3.129 1 98.81 74 ARG B N 1
ATOM 1630 C CA . ARG B 1 74 ? 16.281 11.508 3.555 1 98.81 74 ARG B CA 1
ATOM 1631 C C . ARG B 1 74 ? 15.781 12.93 3.814 1 98.81 74 ARG B C 1
ATOM 1633 O O . ARG B 1 74 ? 16.188 13.562 4.789 1 98.81 74 ARG B O 1
ATOM 1640 N N . GLN B 1 75 ? 14.984 13.453 2.941 1 98.81 75 GLN B N 1
ATOM 1641 C CA . GLN B 1 75 ? 14.445 14.797 3.121 1 98.81 75 GLN B CA 1
ATOM 1642 C C . GLN B 1 75 ? 13.609 14.891 4.395 1 98.81 75 GLN B C 1
ATOM 1644 O O . GLN B 1 75 ? 13.688 15.883 5.121 1 98.81 75 GLN B O 1
ATOM 1649 N N . LEU B 1 76 ? 12.836 13.859 4.641 1 98.81 76 LEU B N 1
ATOM 1650 C CA . LEU B 1 76 ? 12.047 13.844 5.867 1 98.81 76 LEU B CA 1
ATOM 1651 C C . LEU B 1 76 ? 12.953 13.812 7.094 1 98.81 76 LEU B C 1
ATOM 1653 O O . LEU B 1 76 ? 12.695 14.508 8.078 1 98.81 76 LEU B O 1
ATOM 1657 N N . GLN B 1 77 ? 14 12.992 7.023 1 98.56 77 GLN B N 1
ATOM 1658 C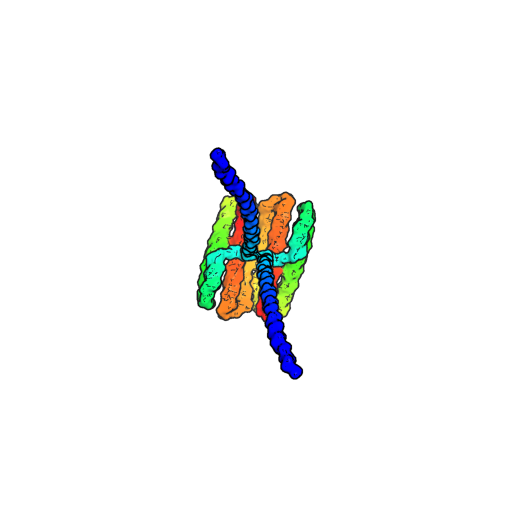 CA . GLN B 1 77 ? 14.945 12.93 8.133 1 98.56 77 GLN B CA 1
ATOM 1659 C C . GLN B 1 77 ? 15.555 14.305 8.414 1 98.56 77 GLN B C 1
ATOM 1661 O O . GLN B 1 77 ? 15.789 14.648 9.57 1 98.56 77 GLN B O 1
ATOM 1666 N N . ALA B 1 78 ? 15.781 15.008 7.398 1 98.44 78 ALA B N 1
ATOM 1667 C CA . ALA B 1 78 ? 16.391 16.328 7.539 1 98.44 78 ALA B CA 1
ATOM 1668 C C . ALA B 1 78 ? 15.406 17.328 8.141 1 98.44 78 ALA B C 1
ATOM 1670 O O . ALA B 1 78 ? 15.797 18.25 8.859 1 98.44 78 ALA B O 1
ATOM 1671 N N . LYS B 1 79 ? 14.133 17.188 7.875 1 98.31 79 LYS B N 1
ATOM 1672 C CA . LYS B 1 79 ? 13.117 18.156 8.266 1 98.31 79 LYS B CA 1
ATOM 1673 C C . LYS B 1 79 ? 12.609 17.875 9.68 1 98.31 79 LYS B C 1
ATOM 1675 O O . LYS B 1 79 ? 12.094 18.766 10.352 1 98.31 79 LYS B O 1
ATOM 1680 N N . LEU B 1 80 ? 12.664 16.672 10.039 1 98.19 80 LEU B N 1
ATOM 1681 C CA . LEU B 1 80 ? 12.102 16.281 11.328 1 98.19 80 LEU B CA 1
ATOM 1682 C C . LEU B 1 80 ? 13.188 16.234 12.398 1 98.19 80 LEU B C 1
ATOM 1684 O O . LEU B 1 80 ? 14.367 16.047 12.094 1 98.19 80 LEU B O 1
ATOM 1688 N N . SER B 1 81 ? 12.773 16.422 13.664 1 97.75 81 SER B N 1
ATOM 1689 C CA . SER B 1 81 ? 13.664 16.328 14.82 1 97.75 81 SER B CA 1
ATOM 1690 C C . SER B 1 81 ? 12.945 15.703 16.016 1 97.75 81 SER B C 1
ATOM 1692 O O . SER B 1 81 ? 11.734 15.516 15.992 1 97.75 81 SER B O 1
ATOM 1694 N N . GLY B 1 82 ? 13.703 15.188 16.969 1 97.75 82 GLY B N 1
ATOM 1695 C CA . GLY B 1 82 ? 13.148 14.695 18.219 1 97.75 82 GLY B CA 1
ATOM 1696 C C . GLY B 1 82 ? 12.242 13.492 18.031 1 97.75 82 GLY B C 1
ATOM 1697 O O . GLY B 1 82 ? 12.617 12.523 17.359 1 97.75 82 GLY B O 1
ATOM 1698 N N . ALA B 1 83 ? 11.102 13.547 18.672 1 97.62 83 ALA B N 1
ATOM 1699 C CA . ALA B 1 83 ? 10.172 12.414 18.703 1 97.62 83 ALA B CA 1
ATOM 1700 C C . ALA B 1 83 ? 9.625 12.117 17.312 1 97.62 83 ALA B C 1
ATOM 1702 O O . ALA B 1 83 ? 9.414 10.953 16.953 1 97.62 83 ALA B O 1
ATOM 1703 N N . LYS B 1 84 ? 9.461 13.164 16.562 1 98.12 84 LYS B N 1
ATOM 1704 C CA . LYS B 1 84 ? 8.922 12.969 15.219 1 98.12 84 LYS B CA 1
ATOM 1705 C C . LYS B 1 84 ? 9.922 12.219 14.336 1 98.12 84 LYS B C 1
ATOM 1707 O O . LYS B 1 84 ? 9.531 11.328 13.57 1 98.12 84 LYS B O 1
ATOM 1712 N N . LYS B 1 85 ? 11.203 12.562 14.43 1 98.62 85 LYS B N 1
ATOM 1713 C CA . LYS B 1 85 ? 12.227 11.852 13.664 1 98.62 85 LYS B CA 1
ATOM 1714 C C . LYS B 1 85 ? 12.32 10.391 14.102 1 98.62 85 LYS B C 1
ATOM 1716 O O . LYS B 1 85 ? 12.422 9.5 13.258 1 98.62 85 LYS B O 1
ATOM 1721 N N . THR B 1 86 ? 12.242 10.148 15.375 1 98.75 86 THR B N 1
ATOM 1722 C CA . THR B 1 86 ? 12.281 8.789 15.898 1 98.75 86 THR B CA 1
ATOM 1723 C C . THR B 1 86 ? 11.102 7.973 15.367 1 98.75 86 THR B C 1
ATOM 1725 O O . THR B 1 86 ? 11.273 6.812 14.984 1 98.75 86 THR B O 1
ATOM 1728 N N . LYS B 1 87 ? 9.961 8.562 15.305 1 98.69 87 LYS B N 1
ATOM 1729 C CA . LYS B 1 87 ? 8.773 7.867 14.805 1 98.69 87 LYS B CA 1
ATOM 1730 C C . LYS B 1 87 ? 8.906 7.559 13.32 1 98.69 87 LYS B C 1
ATOM 1732 O O . LYS B 1 87 ? 8.461 6.504 12.852 1 98.69 87 LYS B O 1
ATOM 1737 N N . LEU B 1 88 ? 9.523 8.469 12.555 1 98.88 88 LEU B N 1
ATOM 1738 C CA . LEU B 1 88 ? 9.797 8.203 11.148 1 98.88 88 LEU B CA 1
ATOM 1739 C C . LEU B 1 88 ? 10.711 6.988 10.992 1 98.88 88 LEU B C 1
ATOM 1741 O O . LEU B 1 88 ? 10.438 6.098 10.188 1 98.88 88 LEU B O 1
ATOM 1745 N N . VAL B 1 89 ? 11.773 6.969 11.766 1 98.94 89 VAL B N 1
ATOM 1746 C CA . VAL B 1 89 ? 12.75 5.891 11.664 1 98.94 89 VAL B CA 1
ATOM 1747 C C . VAL B 1 89 ? 12.094 4.562 12.031 1 98.94 89 VAL B C 1
ATOM 1749 O O . VAL B 1 89 ? 12.273 3.561 11.328 1 98.94 89 VAL B O 1
ATOM 1752 N N . ASN B 1 90 ? 11.289 4.547 13.086 1 98.94 90 ASN B N 1
ATOM 1753 C CA . ASN B 1 90 ? 10.602 3.336 13.516 1 98.94 90 ASN B CA 1
ATOM 1754 C C . ASN B 1 90 ? 9.617 2.848 12.453 1 98.94 90 ASN B C 1
ATOM 1756 O O . ASN B 1 90 ? 9.539 1.649 12.172 1 98.94 90 ASN B O 1
ATOM 1760 N N . ALA B 1 91 ? 8.914 3.779 11.875 1 98.94 91 ALA B N 1
ATOM 1761 C CA . ALA B 1 91 ? 7.945 3.422 10.836 1 98.94 91 ALA B CA 1
ATOM 1762 C C . ALA B 1 91 ? 8.641 2.85 9.609 1 98.94 91 ALA B C 1
ATOM 1764 O O . ALA B 1 91 ? 8.188 1.863 9.031 1 98.94 91 ALA B O 1
ATOM 1765 N N . GLN B 1 92 ? 9.734 3.451 9.25 1 98.94 92 GLN B N 1
ATOM 1766 C CA . GLN B 1 92 ? 10.445 2.994 8.062 1 98.94 92 GLN B CA 1
ATOM 1767 C C . GLN B 1 92 ? 11.039 1.606 8.273 1 98.94 92 GLN B C 1
ATOM 1769 O O . GLN B 1 92 ? 10.977 0.752 7.391 1 98.94 92 GLN B O 1
ATOM 1774 N N . ARG B 1 93 ? 11.562 1.388 9.422 1 98.94 93 ARG B N 1
ATOM 1775 C CA . ARG B 1 93 ? 12.141 0.088 9.75 1 98.94 93 ARG B CA 1
ATOM 1776 C C . ARG B 1 93 ? 11.07 -1.001 9.75 1 98.94 93 ARG B C 1
ATOM 1778 O O . ARG B 1 93 ? 11.289 -2.096 9.227 1 98.94 93 ARG B O 1
ATOM 1785 N N . ALA B 1 94 ? 9.961 -0.729 10.359 1 98.94 94 ALA B N 1
ATOM 1786 C CA . ALA B 1 94 ? 8.867 -1.696 10.375 1 98.94 94 ALA B CA 1
ATOM 1787 C C . ALA B 1 94 ? 8.367 -1.979 8.961 1 98.94 94 ALA B C 1
ATOM 1789 O O . ALA B 1 94 ? 8.016 -3.115 8.633 1 98.94 94 ALA B O 1
ATOM 1790 N N . TRP B 1 95 ? 8.344 -0.929 8.141 1 98.94 95 TRP B N 1
ATOM 1791 C CA . TRP B 1 95 ? 7.91 -1.111 6.758 1 98.94 95 TRP B CA 1
ATOM 1792 C C . TRP B 1 95 ? 8.883 -2.012 6 1 98.94 95 TRP B C 1
ATOM 1794 O O . TRP B 1 95 ? 8.461 -2.887 5.238 1 98.94 95 TRP B O 1
ATOM 1804 N N . LEU B 1 96 ? 10.156 -1.804 6.207 1 98.94 96 LEU B N 1
ATOM 1805 C CA . LEU B 1 96 ? 11.164 -2.625 5.543 1 98.94 96 LEU B CA 1
ATOM 1806 C C . LEU B 1 96 ? 11.008 -4.094 5.926 1 98.94 96 LEU B C 1
ATOM 1808 O O . LEU B 1 96 ? 11.156 -4.977 5.082 1 98.94 96 LEU B O 1
ATOM 1812 N N . GLN B 1 97 ? 10.734 -4.32 7.164 1 98.88 97 GLN B N 1
ATOM 1813 C CA . GLN B 1 97 ? 10.508 -5.688 7.613 1 98.88 97 GLN B CA 1
ATOM 1814 C C . GLN B 1 97 ? 9.258 -6.281 6.957 1 98.88 97 GLN B C 1
ATOM 1816 O O . GLN B 1 97 ? 9.266 -7.434 6.523 1 98.88 97 GLN B O 1
ATOM 1821 N N . SER B 1 98 ? 8.234 -5.516 6.922 1 98.88 98 SER B N 1
ATOM 1822 C CA . SER B 1 98 ? 7.004 -5.961 6.273 1 98.88 98 SER B CA 1
ATOM 1823 C C . SER B 1 98 ? 7.238 -6.277 4.801 1 98.88 98 SER B C 1
ATOM 1825 O O . SER B 1 98 ? 6.777 -7.309 4.305 1 98.88 98 SER B O 1
ATOM 1827 N N . ARG B 1 99 ? 7.938 -5.449 4.105 1 98.88 99 ARG B N 1
ATOM 1828 C CA . ARG B 1 99 ? 8.266 -5.676 2.701 1 98.88 99 ARG B CA 1
ATOM 1829 C C . ARG B 1 99 ? 9.023 -6.988 2.52 1 98.88 99 ARG B C 1
ATOM 1831 O O . ARG B 1 99 ? 8.719 -7.762 1.609 1 98.88 99 ARG B O 1
ATOM 1838 N N . SER B 1 100 ? 9.969 -7.191 3.379 1 98.69 100 SER B N 1
ATOM 1839 C CA . SER B 1 100 ? 10.773 -8.406 3.285 1 98.69 100 SER B CA 1
ATOM 1840 C C . SER B 1 100 ? 9.922 -9.648 3.473 1 98.69 100 SER B C 1
ATOM 1842 O O . SER B 1 100 ? 10.055 -10.625 2.723 1 98.69 100 SER B O 1
ATOM 1844 N N . ARG B 1 101 ? 9.023 -9.625 4.43 1 98.81 101 ARG B N 1
ATOM 1845 C CA . ARG B 1 101 ? 8.18 -10.789 4.688 1 98.81 101 ARG B CA 1
ATOM 1846 C C . ARG B 1 101 ? 7.18 -10.992 3.555 1 98.81 101 ARG B C 1
ATOM 1848 O O . ARG B 1 101 ? 6.871 -12.133 3.193 1 98.81 101 ARG B O 1
ATOM 1855 N N . ASP B 1 102 ? 6.695 -9.945 3.002 1 98.62 102 ASP B N 1
ATOM 1856 C CA . ASP B 1 102 ? 5.801 -10.055 1.852 1 98.62 102 ASP B CA 1
ATOM 1857 C C . ASP B 1 102 ? 6.535 -10.617 0.636 1 98.62 102 ASP B C 1
ATOM 1859 O O . ASP B 1 102 ? 5.957 -11.367 -0.155 1 98.62 102 ASP B O 1
ATOM 1863 N N . SER B 1 103 ? 7.812 -10.172 0.494 1 97.62 103 SER B N 1
ATOM 1864 C CA . SER B 1 103 ? 8.625 -10.719 -0.591 1 97.62 103 SER B CA 1
ATOM 1865 C C . SER B 1 103 ? 8.805 -12.227 -0.436 1 97.62 103 SER B C 1
ATOM 1867 O O . SER B 1 103 ? 8.742 -12.969 -1.418 1 97.62 103 SER B O 1
ATOM 1869 N N . GLU B 1 104 ? 9.039 -12.711 0.752 1 97.44 104 GLU B N 1
ATOM 1870 C CA . GLU B 1 104 ? 9.156 -14.141 1.021 1 97.44 104 GLU B CA 1
ATOM 1871 C C . GLU B 1 104 ? 7.852 -14.867 0.692 1 97.44 104 GLU B C 1
ATOM 1873 O O . GLU B 1 104 ? 7.871 -15.969 0.133 1 97.44 104 GLU B O 1
ATOM 1878 N N . LEU B 1 105 ? 6.758 -14.281 1.019 1 98.12 105 LEU B N 1
ATOM 1879 C CA . LEU B 1 105 ? 5.457 -14.867 0.725 1 98.12 105 LEU B CA 1
ATOM 1880 C C . LEU B 1 105 ? 5.219 -14.938 -0.779 1 98.12 105 LEU B C 1
ATOM 1882 O O . LEU B 1 105 ? 4.766 -15.969 -1.294 1 98.12 105 LEU B O 1
ATOM 1886 N N . ASP B 1 106 ? 5.543 -13.859 -1.47 1 97.19 106 ASP B N 1
ATOM 1887 C CA . ASP B 1 106 ? 5.449 -13.867 -2.926 1 97.19 106 ASP B CA 1
ATOM 1888 C C . ASP B 1 106 ? 6.227 -15.039 -3.523 1 97.19 106 ASP B C 1
ATOM 1890 O O . ASP B 1 106 ? 5.703 -15.781 -4.355 1 97.19 106 ASP B O 1
ATOM 1894 N N . THR B 1 107 ? 7.445 -15.18 -3.053 1 95.31 107 THR B N 1
ATOM 1895 C CA . THR B 1 107 ? 8.312 -16.234 -3.572 1 95.31 107 THR B CA 1
ATOM 1896 C C . THR B 1 107 ? 7.703 -17.609 -3.33 1 95.31 107 THR B C 1
ATOM 1898 O O . THR B 1 107 ? 7.812 -18.5 -4.176 1 95.31 107 THR B O 1
ATOM 1901 N N . ALA B 1 108 ? 7.066 -17.766 -2.256 1 95.69 108 ALA B N 1
ATOM 1902 C CA . ALA B 1 108 ? 6.465 -19.047 -1.905 1 95.69 108 ALA B CA 1
ATOM 1903 C C . ALA B 1 108 ? 5.207 -19.312 -2.727 1 95.69 108 ALA B C 1
ATOM 1905 O O . ALA B 1 108 ? 4.898 -20.453 -3.061 1 95.69 108 ALA B O 1
ATOM 1906 N N . LEU B 1 109 ? 4.461 -18.281 -3.049 1 96.19 109 LEU B N 1
ATOM 1907 C CA . LEU B 1 109 ? 3.156 -18.469 -3.672 1 96.19 109 LEU B CA 1
ATOM 1908 C C . LEU B 1 109 ? 3.275 -18.484 -5.191 1 96.19 109 LEU B C 1
ATOM 1910 O O . LEU B 1 109 ? 2.537 -19.203 -5.867 1 96.19 109 LEU B O 1
ATOM 1914 N N . TYR B 1 110 ? 4.16 -17.641 -5.633 1 92.12 110 TYR B N 1
ATOM 1915 C CA . TYR B 1 110 ? 4.324 -17.594 -7.082 1 92.12 110 TYR B CA 1
ATOM 1916 C C . TYR B 1 110 ? 5.34 -18.641 -7.547 1 92.12 110 TYR B C 1
ATOM 1918 O O . TYR B 1 110 ? 6.332 -18.891 -6.859 1 92.12 110 TYR B O 1
ATOM 1926 N N . ASP B 1 111 ? 5.023 -19.516 -8.344 1 79.69 111 ASP B N 1
ATOM 1927 C CA . ASP B 1 111 ? 5.926 -20.562 -8.828 1 79.69 111 ASP B CA 1
ATOM 1928 C C . ASP B 1 111 ? 7.172 -19.953 -9.461 1 79.69 111 ASP B C 1
ATOM 1930 O O . ASP B 1 111 ? 7.285 -18.734 -9.578 1 79.69 111 ASP B O 1
ATOM 1934 N N . ASP B 1 112 ? 8.18 -20.812 -9.625 1 85.94 112 ASP B N 1
ATOM 1935 C CA . ASP B 1 112 ? 9.453 -20.375 -10.188 1 85.94 112 ASP B CA 1
ATOM 1936 C C . ASP B 1 112 ? 9.352 -20.203 -11.703 1 85.94 112 ASP B C 1
ATOM 1938 O O . ASP B 1 112 ? 10.375 -20.141 -12.391 1 85.94 112 ASP B O 1
ATOM 1942 N N . SER B 1 113 ? 8.117 -20.016 -12.117 1 87.31 113 SER B N 1
ATOM 1943 C CA . SER B 1 113 ? 7.93 -19.766 -13.547 1 87.31 113 SER B CA 1
ATOM 1944 C C . SER B 1 113 ? 8.242 -18.312 -13.898 1 87.31 113 SER B C 1
ATOM 1946 O O . SER B 1 113 ? 8.367 -17.469 -13.008 1 87.31 113 SER B O 1
ATOM 1948 N N . GLN B 1 114 ? 8.344 -18.125 -15.117 1 86.5 114 GLN B N 1
ATOM 1949 C CA . GLN B 1 114 ? 8.625 -16.781 -15.602 1 86.5 114 GLN B CA 1
ATOM 1950 C C . GLN B 1 114 ? 7.473 -15.836 -15.289 1 86.5 114 GLN B C 1
ATOM 1952 O O . GLN B 1 114 ? 7.688 -14.75 -14.734 1 86.5 114 GLN B O 1
ATOM 1957 N N . PRO B 1 115 ? 6.246 -16.172 -15.492 1 85.5 115 PRO B N 1
ATOM 1958 C CA . PRO B 1 115 ? 5.152 -15.273 -15.125 1 85.5 115 PRO B CA 1
ATOM 1959 C C . PRO B 1 115 ? 5.082 -15.008 -13.625 1 85.5 115 PRO B C 1
ATOM 1961 O O . PRO B 1 115 ? 4.766 -13.891 -13.203 1 85.5 115 PRO B O 1
ATOM 1964 N N . GLY B 1 116 ? 5.418 -16.031 -12.891 1 88.62 116 GLY B N 1
ATOM 1965 C CA . GLY B 1 116 ? 5.414 -15.859 -11.445 1 88.62 116 GLY B CA 1
ATOM 1966 C C . GLY B 1 116 ? 6.477 -14.898 -10.961 1 88.62 116 GLY B C 1
ATOM 1967 O O . GLY B 1 116 ? 6.207 -14.055 -10.102 1 88.62 116 GLY B O 1
ATOM 1968 N N . ASN B 1 117 ? 7.609 -15.031 -11.531 1 9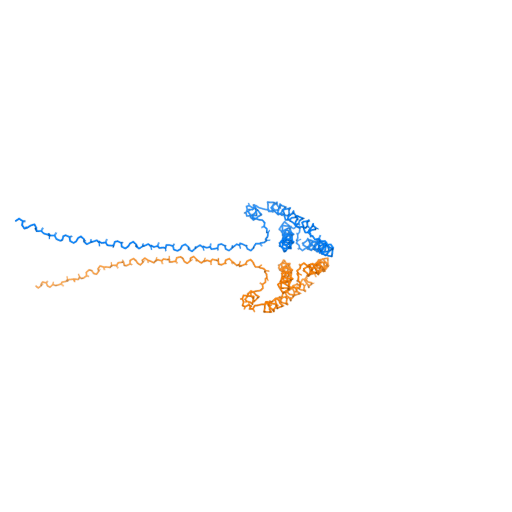1.88 117 ASN B N 1
ATOM 1969 C CA . ASN B 1 117 ? 8.703 -14.141 -11.172 1 91.88 117 ASN B CA 1
ATOM 1970 C C . ASN B 1 117 ? 8.391 -12.695 -11.547 1 91.88 117 ASN B C 1
ATOM 1972 O O . ASN B 1 117 ? 8.664 -11.773 -10.773 1 91.88 117 ASN B O 1
ATOM 1976 N N . LEU B 1 118 ? 7.793 -12.539 -12.672 1 95 118 LEU B N 1
ATOM 1977 C CA . LEU B 1 118 ? 7.438 -11.203 -13.133 1 95 118 LEU B CA 1
ATOM 1978 C C . LEU B 1 118 ? 6.379 -10.586 -12.227 1 95 118 LEU B C 1
ATOM 1980 O O . LEU B 1 118 ? 6.449 -9.398 -11.898 1 95 118 LEU B O 1
ATOM 1984 N N . GLN B 1 119 ? 5.473 -11.375 -11.797 1 95.19 119 GLN B N 1
ATOM 1985 C CA . GLN B 1 119 ? 4.422 -10.875 -10.922 1 95.19 119 GLN B CA 1
ATOM 1986 C C . GLN B 1 119 ? 4.98 -10.484 -9.555 1 95.19 119 GLN B C 1
ATOM 1988 O O . GLN B 1 119 ? 4.586 -9.461 -8.984 1 95.19 119 GLN B O 1
ATOM 1993 N N . GLY B 1 120 ? 5.824 -11.297 -9.016 1 95.56 120 GLY B N 1
ATOM 1994 C CA . GLY B 1 120 ? 6.477 -10.945 -7.762 1 95.56 120 GLY B CA 1
ATOM 1995 C C . GLY B 1 120 ? 7.238 -9.641 -7.828 1 95.56 120 GLY B C 1
ATOM 1996 O O . GLY B 1 120 ? 7.164 -8.828 -6.902 1 95.56 120 GLY B O 1
ATOM 1997 N N . GLU B 1 121 ? 7.941 -9.5 -8.906 1 96.06 121 GLU B N 1
ATOM 1998 C CA . GLU B 1 121 ? 8.695 -8.266 -9.086 1 96.06 121 GLU B CA 1
ATOM 1999 C C . GLU B 1 121 ? 7.758 -7.062 -9.203 1 96.06 121 GLU B C 1
ATOM 2001 O O . GLU B 1 121 ? 8.031 -6 -8.641 1 96.06 121 GLU B O 1
ATOM 2006 N N . LEU B 1 122 ? 6.738 -7.238 -9.938 1 96.44 122 LEU B N 1
ATOM 2007 C CA . LEU B 1 122 ? 5.766 -6.156 -10.055 1 96.44 122 LEU B CA 1
ATOM 2008 C C . LEU B 1 122 ? 5.18 -5.809 -8.688 1 96.44 122 LEU B C 1
ATOM 2010 O O . LEU B 1 122 ? 5.02 -4.629 -8.359 1 96.44 122 LEU B O 1
ATOM 2014 N N . ASN B 1 123 ? 4.867 -6.797 -7.902 1 96.75 123 ASN B N 1
ATOM 2015 C CA . ASN B 1 123 ? 4.363 -6.555 -6.555 1 96.75 123 ASN B CA 1
ATOM 2016 C C . ASN B 1 123 ? 5.328 -5.699 -5.742 1 96.75 123 ASN B C 1
ATOM 2018 O O . ASN B 1 123 ? 4.906 -4.785 -5.031 1 96.75 123 ASN B O 1
ATOM 2022 N N . ASP B 1 124 ? 6.578 -5.996 -5.832 1 97.88 124 ASP B N 1
ATOM 2023 C CA . ASP B 1 124 ? 7.574 -5.258 -5.059 1 97.88 124 ASP B CA 1
ATOM 2024 C C . ASP B 1 124 ? 7.691 -3.816 -5.543 1 97.88 124 ASP B C 1
ATOM 2026 O O . ASP B 1 124 ? 7.828 -2.895 -4.738 1 97.88 124 ASP B O 1
ATOM 2030 N N . VAL B 1 125 ? 7.629 -3.656 -6.832 1 98.19 125 VAL B N 1
ATOM 2031 C CA . VAL B 1 125 ? 7.68 -2.312 -7.402 1 98.19 125 VAL B CA 1
ATOM 2032 C C . VAL B 1 125 ? 6.488 -1.495 -6.91 1 98.19 125 VAL B C 1
ATOM 2034 O O . VAL B 1 125 ? 6.633 -0.319 -6.57 1 98.19 125 VAL B O 1
ATOM 2037 N N . MET B 1 126 ? 5.383 -2.1 -6.832 1 96.69 126 MET B N 1
ATOM 2038 C CA . MET B 1 126 ? 4.188 -1.41 -6.355 1 96.69 126 MET B CA 1
ATOM 2039 C C . MET B 1 126 ? 4.316 -1.053 -4.879 1 96.69 126 MET B C 1
ATOM 2041 O O . MET B 1 126 ? 3.863 0.011 -4.453 1 96.69 126 MET B O 1
ATOM 2045 N N . ARG B 1 127 ? 4.953 -1.932 -4.102 1 97.94 127 ARG B N 1
ATOM 2046 C CA . ARG B 1 127 ? 5.199 -1.615 -2.699 1 97.94 127 ARG B CA 1
ATOM 2047 C C . ARG B 1 127 ? 6.121 -0.407 -2.564 1 97.94 127 ARG B C 1
ATOM 2049 O O . ARG B 1 127 ? 5.855 0.494 -1.766 1 97.94 127 ARG B O 1
ATOM 2056 N N . LEU B 1 128 ? 7.145 -0.403 -3.35 1 98.69 128 LEU B N 1
ATOM 2057 C CA . LEU B 1 128 ? 8.078 0.721 -3.34 1 98.69 128 LEU B CA 1
ATOM 2058 C C . LEU B 1 128 ? 7.363 2.02 -3.699 1 98.69 128 LEU B C 1
ATOM 2060 O O . LEU B 1 128 ? 7.543 3.037 -3.023 1 98.69 128 LEU B O 1
ATOM 2064 N N . SER B 1 129 ? 6.594 1.942 -4.707 1 98 129 SER B N 1
ATOM 2065 C CA . SER B 1 129 ? 5.891 3.127 -5.191 1 98 129 SER B CA 1
ATOM 2066 C C . SER B 1 129 ? 4.93 3.67 -4.137 1 98 129 SER B C 1
ATOM 2068 O O . SER B 1 129 ? 4.91 4.871 -3.869 1 98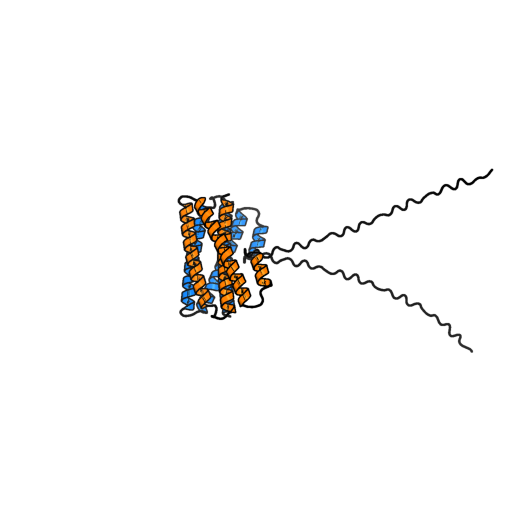 129 SER B O 1
ATOM 2070 N N . ALA B 1 130 ? 4.188 2.818 -3.568 1 96.69 130 ALA B N 1
ATOM 2071 C CA . ALA B 1 130 ? 3.209 3.234 -2.566 1 96.69 130 ALA B CA 1
ATOM 2072 C C . ALA B 1 130 ? 3.895 3.863 -1.357 1 96.69 130 ALA B C 1
ATOM 2074 O O . ALA B 1 130 ? 3.408 4.852 -0.804 1 96.69 130 ALA B O 1
ATOM 2075 N N . ARG B 1 131 ? 4.977 3.285 -0.988 1 98.56 131 ARG B N 1
ATOM 2076 C CA . ARG B 1 131 ? 5.715 3.822 0.152 1 98.56 131 ARG B CA 1
ATOM 2077 C C . ARG B 1 131 ? 6.305 5.191 -0.171 1 98.56 131 ARG B C 1
ATOM 2079 O O . ARG B 1 131 ? 6.234 6.109 0.646 1 98.56 131 ARG B O 1
ATOM 2086 N N . ALA B 1 132 ? 6.883 5.301 -1.314 1 98.56 132 ALA B N 1
ATOM 2087 C CA . ALA B 1 132 ? 7.414 6.59 -1.752 1 98.56 132 ALA B CA 1
ATOM 2088 C C . ALA B 1 132 ? 6.316 7.656 -1.767 1 98.56 132 ALA B C 1
ATOM 2090 O O . ALA B 1 132 ? 6.531 8.781 -1.307 1 98.56 132 ALA B O 1
ATOM 2091 N N . ASP B 1 133 ? 5.156 7.285 -2.275 1 97.06 133 ASP B N 1
ATOM 2092 C CA . ASP B 1 133 ? 4.027 8.203 -2.307 1 97.06 133 ASP B CA 1
ATOM 2093 C C . ASP B 1 133 ? 3.664 8.68 -0.9 1 97.06 133 ASP B C 1
ATOM 2095 O O . ASP B 1 133 ? 3.418 9.867 -0.682 1 97.06 133 ASP B O 1
ATOM 2099 N N . GLN B 1 134 ? 3.637 7.781 -0.023 1 97.12 134 GLN B N 1
ATOM 2100 C CA . GLN B 1 134 ? 3.279 8.117 1.352 1 97.12 134 GLN B CA 1
ATOM 2101 C C . GLN B 1 134 ? 4.289 9.086 1.961 1 97.12 134 GLN B C 1
ATOM 2103 O O . GLN B 1 134 ? 3.904 10.078 2.594 1 97.12 134 GLN B O 1
ATOM 2108 N N . LEU B 1 135 ? 5.555 8.797 1.794 1 98.56 135 LEU B N 1
ATOM 2109 C CA . LEU B 1 135 ? 6.574 9.664 2.363 1 98.56 135 LEU B CA 1
ATOM 2110 C C . LEU B 1 135 ? 6.543 11.039 1.704 1 98.56 135 LEU B C 1
ATOM 2112 O O . LEU B 1 135 ? 6.762 12.055 2.367 1 98.56 135 LEU B O 1
ATOM 2116 N N . GLN B 1 136 ? 6.262 11.102 0.437 1 97.88 136 GLN B N 1
ATOM 2117 C CA . GLN B 1 136 ? 6.176 12.383 -0.259 1 97.88 136 GLN B CA 1
ATOM 2118 C C . GLN B 1 136 ? 4.973 13.188 0.219 1 97.88 136 GLN B C 1
ATOM 2120 O O . GLN B 1 136 ? 5.02 14.414 0.267 1 97.88 136 GLN B O 1
ATOM 2125 N N . LYS B 1 137 ? 3.904 12.531 0.553 1 96.25 137 LYS B N 1
ATOM 2126 C CA . LYS B 1 137 ? 2.762 13.227 1.134 1 96.25 137 LYS B CA 1
ATOM 2127 C C . LYS B 1 137 ? 3.133 13.883 2.461 1 96.25 137 LYS B C 1
ATOM 2129 O O . LYS B 1 137 ? 2.699 15 2.754 1 96.25 137 LYS B O 1
ATOM 2134 N N . TYR B 1 138 ? 3.92 13.195 3.258 1 97.12 138 TYR B N 1
ATOM 2135 C CA . TYR B 1 138 ? 4.398 13.789 4.5 1 97.12 138 TYR B CA 1
ATOM 2136 C C . TYR B 1 138 ? 5.246 15.023 4.227 1 97.12 138 TYR B C 1
ATOM 2138 O O . TYR B 1 138 ? 5.145 16.031 4.938 1 97.12 138 TYR B O 1
ATOM 2146 N N . LEU B 1 139 ? 6.094 14.922 3.178 1 97.62 139 LEU B N 1
ATOM 2147 C CA . LEU B 1 139 ? 6.934 16.062 2.812 1 97.62 139 LEU B CA 1
ATOM 2148 C C . LEU B 1 139 ? 6.078 17.266 2.43 1 97.62 139 LEU B C 1
ATOM 2150 O O . LEU B 1 139 ? 6.387 18.391 2.814 1 97.62 139 LEU B O 1
ATOM 2154 N N . GLN B 1 140 ? 5.031 17.031 1.712 1 95.12 140 GLN B N 1
ATOM 2155 C CA . GLN B 1 140 ? 4.121 18.094 1.305 1 95.12 140 GLN B CA 1
ATOM 2156 C C . GLN B 1 140 ? 3.439 18.734 2.514 1 95.12 140 GLN B C 1
ATOM 2158 O O . GLN B 1 140 ? 3.215 19.938 2.543 1 95.12 140 GLN B O 1
ATOM 2163 N N . LEU B 1 141 ? 3.141 17.906 3.469 1 92 141 LEU B N 1
ATOM 2164 C CA . LEU B 1 141 ? 2.541 18.375 4.711 1 92 141 LEU B CA 1
ATOM 2165 C C . LEU B 1 141 ? 3.484 19.328 5.438 1 92 141 LEU B C 1
ATOM 2167 O O . LEU B 1 141 ? 3.045 20.328 6.012 1 92 141 LEU B O 1
ATOM 2171 N N . LEU B 1 142 ? 4.684 19.109 5.367 1 92.69 142 LEU B N 1
ATOM 2172 C CA . LEU B 1 142 ? 5.68 19.828 6.145 1 92.69 142 LEU B CA 1
ATOM 2173 C C . LEU B 1 142 ? 6.148 21.078 5.398 1 92.69 142 LEU B C 1
ATOM 2175 O O . LEU B 1 142 ? 6.809 21.938 5.977 1 92.69 142 LEU B O 1
ATOM 2179 N N . ASP B 1 143 ? 5.918 21.172 4.148 1 85.69 143 ASP B N 1
ATOM 2180 C CA . ASP B 1 143 ? 6.301 22.359 3.369 1 85.69 143 ASP B CA 1
ATOM 2181 C C . ASP B 1 143 ? 5.285 23.484 3.535 1 85.69 143 ASP B C 1
ATOM 2183 O O . ASP B 1 143 ? 5.656 24.656 3.605 1 85.69 143 ASP B O 1
#

Foldseek 3Di:
DPPDPPCPVPPPPPPPPPPPPPPPPPPPPPPPPPLLFDPQLVVQCVPDDDLVSLVVSLVVRLVVLLVLLVVLLVVLCVLDDDPVNVVSVVVVVVLVVVLVVVLVVLPVPQDPDSVSVSVSSVVSSSSSSVNSVVSVVVVVVSD/DDDDPPPDPPPPPPPPPPPPPPPPPPPPPPPPPPLLFDPQLVVQCVPDDDLVSLVVSLVVRLVVLLVLLVVLLVVVCVLDDDPVNVVSVVVVVVLVVVLVVVLVVLPVPQDPDSVSVSVSSVVSSSSSSVNSVVSVVVVVVSD

Organism: Stenotrophomonas maltophilia (strain K279a) (NCBI:txid522373)

Solvent-accessible surface area (backbone atoms only — not comparable to full-atom values): 16362 Å² total; per-residue (Å²): 138,88,80,81,79,79,79,78,79,76,80,77,79,77,76,76,78,77,75,78,76,77,78,76,77,72,76,72,73,50,72,68,44,79,71,64,67,55,71,67,40,54,52,42,50,70,67,36,87,46,71,70,48,39,47,50,34,49,53,53,44,34,54,50,29,49,50,51,28,51,52,37,50,52,54,45,55,70,73,40,57,72,70,56,33,52,33,48,53,50,19,50,52,32,39,52,50,17,51,52,31,44,50,54,33,38,59,67,71,30,52,97,43,69,71,29,49,52,49,45,51,49,51,50,39,49,51,36,24,50,49,26,51,53,44,44,50,52,49,58,67,73,99,140,81,81,79,84,71,82,77,81,76,77,79,75,78,76,76,77,77,75,78,77,78,76,77,78,72,76,72,73,51,72,67,47,79,73,63,69,54,71,68,40,55,52,41,50,73,65,36,79,54,70,69,43,38,47,50,35,49,53,53,43,37,53,51,31,49,50,52,27,50,52,36,50,51,53,44,54,71,73,38,58,70,70,56,31,53,32,49,51,50,19,51,52,31,40,52,50,18,51,52,31,44,50,53,31,39,60,66,71,31,54,96,43,70,70,30,48,48,48,45,50,50,52,50,39,48,52,37,25,51,51,26,51,52,44,43,52,54,48,60,70,74,105

Radius of gyration: 32.25 Å; Cα contacts (8 Å, |Δi|>4): 219; chains: 2; bounding box: 76×90×100 Å

Nearest PDB structures (foldseek):
  3gi7-assembly1_A  TM=8.316E-01  e=6.132E-02  Pseudomonas putida KT2440
  3gi7-assembly1_A  TM=8.313E-01  e=7.809E-02  Pseudomonas putida KT2440